Protein AF-A0A1F4DTH4-F1 (afdb_monomer)

Secondary structure (DSSP, 8-state):
---------------EEEEEEEES-SSS-SEEEEEEEEEETTS-EEEEEE-SS-TTEEEEEETTTS--SEEEETTS-EEEEEEPP-TTTT---SB-THHHHHHHHT--S-HHHHHHHHHHTGGGBSSEEEEEE-SS-EEEEETTSSS-EEPPSEEEEESSSSTT---HHHHHHHHHHHHHHHHHHTS-TTTSSSS---PPP---------------S-PPPHHHHHHHHHHHHHHT--PPPPGGGS---SS-HHHHHHTSSSS-B-SSEEEEEEEEEEE-TT-EEEEEEEEE-GGG-EEEEEEEEEE-TT---------------

Mean predicted aligned error: 10.0 Å

Nearest PDB structures (foldseek):
  8sv7-assembly1_A  TM=8.686E-01  e=2.446E-24  Homo sapiens
  8sv7-assembly2_B  TM=8.757E-01  e=5.971E-24  Homo sapiens
  6dxy-assembly2_D  TM=4.725E-01  e=7.262E-04  Mus musculus
  5kja-assembly5_E  TM=5.936E-01  e=2.798E+00  Synechocystis sp. PCC 6803 substr. Kazusa
  5kjd-assembly5_E  TM=5.773E-01  e=4.134E+00  Synechocystis sp. PCC 6803 substr. Kazusa

Radius of gyration: 21.38 Å; Cα contacts (8 Å, |Δi|>4): 619; chains: 1; bounding box: 61×78×59 Å

Foldseek 3Di:
DDDPPDDDPCPPPDWKKKKKWFACAADWFNIWIKMFGKWFLPFDKAAWDQDPVHNQKTGIARPVQGFGQWIAGLQFKIKHKAAAFAQPQPDDAQHEPRCLGVVQRPDPDADQVSQVVCLVVVSNYHWMKMWIDGSVWIWIDTVPDPGIDIDDGGIWMDMNHPIPPPAPLRVVLSVLVVVLSVVLVPDDPVLPPPDQDDDPDDDDDDDDDDDDDDPPPDRDRPSNVVSVVSSVVSLQWPDFDDQVRFDPRPPDSVVSRQNRTSFHADARMTGAKIWIWTATPQFKIWIKIWGAHHRRHTDDMDIDIDGRDDPDPPDDPDDDDDDDD

Sequence (325 aa):
MVYPVHYSPFTVHWFMCLILFAHQAHRNYPLILAANRDEAYARPAAPAAFWDDHPQIYGGRDLEKGGTWLGLTRCGRMAAVTNYRNRNAGRTAPLSRGALVSGFLTSDSDTETYLERVKAQGGQYNGFILIAGDLEALYWLSNRGPGVARIPPGVHGLSNHLLNTPWPKIKRSKQAMEALLLSIEEMPDNAHPSSPTLLPGGEGRFAAQMDCHPFMQNSISAGEAELAAKLFELLSDRSEAPDDELPDTGVGLQRERELSPIFINGDRYGTRASTVMLVDKDGDVLYIERGFGAGGKPLGEVATRFRLENLTSSTMPGDQAAVRA

Structure (mmCIF, N/CA/C/O backbone):
data_AF-A0A1F4DTH4-F1
#
_entry.id   AF-A0A1F4DTH4-F1
#
loop_
_atom_site.group_PDB
_atom_site.id
_atom_site.type_symbol
_atom_site.label_atom_id
_atom_site.label_alt_id
_atom_site.label_comp_id
_atom_site.label_asym_id
_atom_site.label_entity_id
_atom_site.label_seq_id
_atom_site.pdbx_PDB_ins_code
_atom_site.Cartn_x
_atom_site.Cartn_y
_atom_site.Cartn_z
_atom_site.occupancy
_atom_site.B_iso_or_equiv
_atom_site.auth_seq_id
_atom_site.auth_comp_id
_atom_site.auth_asym_id
_atom_site.auth_atom_id
_atom_site.pdbx_PDB_model_num
ATOM 1 N N . MET A 1 1 ? 23.918 -39.343 -23.369 1.00 32.97 1 MET A N 1
ATOM 2 C CA . MET A 1 1 ? 24.722 -38.125 -23.137 1.00 32.97 1 MET A CA 1
ATOM 3 C C . MET A 1 1 ? 23.748 -37.056 -22.669 1.00 32.97 1 MET A C 1
ATOM 5 O O . MET A 1 1 ? 22.999 -36.526 -23.476 1.00 32.97 1 MET A O 1
ATOM 9 N N . VAL A 1 2 ? 23.612 -36.899 -21.354 1.00 30.58 2 VAL A N 1
ATOM 10 C CA . VAL A 1 2 ? 22.632 -35.995 -20.737 1.00 30.58 2 VAL A CA 1
ATOM 11 C C . VAL A 1 2 ? 23.348 -34.666 -20.538 1.00 30.58 2 VAL A C 1
ATOM 13 O O . VAL A 1 2 ? 24.316 -34.609 -19.785 1.00 30.58 2 VAL A O 1
ATOM 16 N N . TYR A 1 3 ? 22.942 -33.628 -21.266 1.00 26.83 3 TYR A N 1
ATOM 17 C CA . TYR A 1 3 ? 23.465 -32.283 -21.043 1.00 26.83 3 TYR A CA 1
ATOM 18 C C . TYR A 1 3 ? 22.983 -31.798 -19.668 1.00 26.83 3 TYR A C 1
ATOM 20 O O . TYR A 1 3 ? 21.773 -31.803 -19.429 1.00 26.83 3 TYR A O 1
ATOM 28 N N . PRO A 1 4 ? 23.876 -31.392 -18.750 1.00 32.25 4 PRO A N 1
ATOM 29 C CA . PRO A 1 4 ? 23.446 -30.769 -17.514 1.00 32.25 4 PRO A CA 1
ATOM 30 C C . PRO A 1 4 ? 22.895 -29.386 -17.862 1.00 32.25 4 PRO A C 1
ATOM 32 O O . PRO A 1 4 ? 23.583 -28.545 -18.442 1.00 32.25 4 PRO A O 1
ATOM 35 N N . VAL A 1 5 ? 21.630 -29.154 -17.527 1.00 31.59 5 VAL A N 1
ATOM 36 C CA . VAL A 1 5 ? 21.039 -27.819 -17.578 1.00 31.59 5 VAL A CA 1
ATOM 37 C C . VAL A 1 5 ? 21.739 -27.004 -16.492 1.00 31.59 5 VAL A C 1
ATOM 39 O O . VAL A 1 5 ? 21.538 -27.234 -15.300 1.00 31.59 5 VAL A O 1
ATOM 42 N N . HIS A 1 6 ? 22.628 -26.099 -16.895 1.00 28.08 6 HIS A N 1
ATOM 43 C CA . HIS A 1 6 ? 23.266 -25.160 -15.983 1.00 28.08 6 HIS A CA 1
ATOM 44 C C . HIS A 1 6 ? 22.194 -24.236 -15.390 1.00 28.08 6 HIS A C 1
ATOM 46 O O . HIS A 1 6 ? 21.693 -23.329 -16.053 1.00 28.08 6 HIS A O 1
ATOM 52 N N . TYR A 1 7 ? 21.836 -24.475 -14.129 1.00 35.34 7 TYR A N 1
ATOM 53 C CA . TYR A 1 7 ? 21.041 -23.548 -13.334 1.00 35.34 7 TYR A CA 1
ATOM 54 C C . TYR A 1 7 ? 21.852 -22.272 -13.108 1.00 35.34 7 TYR A C 1
ATOM 56 O O . TYR A 1 7 ? 22.897 -22.289 -12.459 1.00 35.34 7 TYR A O 1
ATOM 64 N N . SER A 1 8 ? 21.372 -21.156 -13.651 1.00 30.98 8 SER A N 1
ATOM 65 C CA . SER A 1 8 ? 21.916 -19.842 -13.331 1.00 30.98 8 SER A CA 1
ATOM 66 C C . SER A 1 8 ? 21.310 -19.343 -12.008 1.00 30.98 8 SER A C 1
ATOM 68 O O . SER A 1 8 ? 20.084 -19.330 -11.887 1.00 30.98 8 SER A O 1
ATOM 70 N N . PRO A 1 9 ? 22.114 -18.907 -11.020 1.00 33.22 9 PRO A N 1
ATOM 71 C CA . PRO A 1 9 ? 21.658 -18.481 -9.694 1.00 33.22 9 PRO A CA 1
ATOM 72 C C . PRO A 1 9 ? 21.068 -17.058 -9.683 1.00 33.22 9 PRO A C 1
ATOM 74 O O . PRO A 1 9 ? 21.137 -16.363 -8.671 1.00 33.22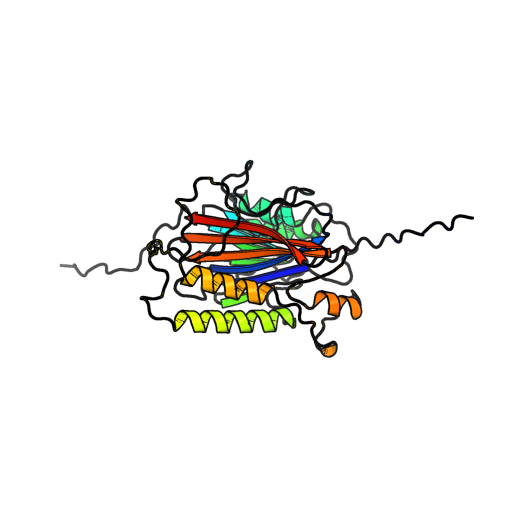 9 PRO A O 1
ATOM 77 N N . PHE A 1 10 ? 20.475 -16.592 -10.788 1.00 36.19 10 PHE A N 1
ATOM 78 C CA . PHE A 1 10 ? 19.729 -15.332 -10.803 1.00 36.19 10 PHE A CA 1
ATOM 79 C C . PHE A 1 10 ? 18.359 -15.532 -10.151 1.00 36.19 10 PHE A C 1
ATOM 81 O O . PHE A 1 10 ? 17.316 -15.511 -10.805 1.00 36.19 10 PHE A O 1
ATOM 88 N N . THR A 1 11 ? 18.366 -15.726 -8.834 1.00 43.44 11 THR A N 1
ATOM 89 C CA . THR A 1 11 ? 17.187 -15.563 -7.991 1.00 43.44 11 THR A CA 1
ATOM 90 C C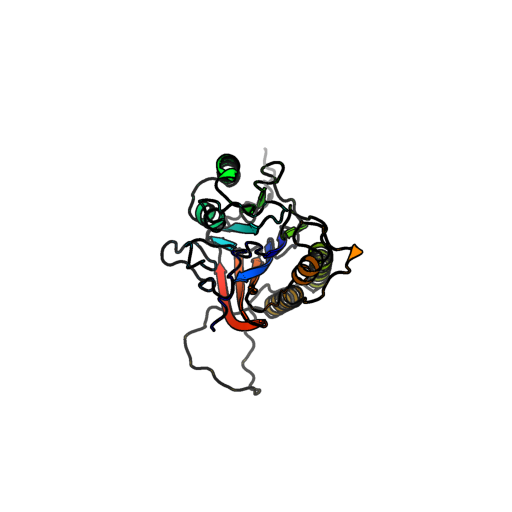 . THR A 1 11 ? 16.704 -14.128 -8.173 1.00 43.44 11 THR A C 1
ATOM 92 O O . THR A 1 11 ? 17.371 -13.159 -7.810 1.00 43.44 11 THR A O 1
ATOM 95 N N . VAL A 1 12 ? 15.568 -13.993 -8.846 1.00 43.69 12 VAL A N 1
ATOM 96 C CA . VAL A 1 12 ? 14.946 -12.729 -9.234 1.00 43.69 12 VAL A CA 1
ATOM 97 C C . VAL A 1 12 ? 14.460 -12.027 -7.957 1.00 43.69 12 VAL A C 1
ATOM 99 O O . VAL A 1 12 ? 13.339 -12.237 -7.516 1.00 43.69 12 VAL A O 1
ATOM 102 N N . HIS A 1 13 ? 15.303 -11.207 -7.323 1.00 51.00 13 HIS A N 1
ATOM 103 C CA . HIS A 1 13 ? 14.957 -10.424 -6.122 1.00 51.00 13 HIS A CA 1
ATOM 104 C C . HIS A 1 13 ? 14.227 -9.107 -6.447 1.00 51.00 13 HIS A C 1
ATOM 106 O O . HIS A 1 13 ? 14.328 -8.119 -5.715 1.00 51.00 13 HIS A O 1
ATOM 112 N N . TRP A 1 14 ? 13.492 -9.070 -7.556 1.00 57.69 14 TRP A N 1
ATOM 113 C CA . TRP A 1 14 ? 12.856 -7.864 -8.080 1.00 57.69 14 TRP A CA 1
ATOM 114 C C . TRP A 1 14 ? 11.363 -7.914 -7.796 1.00 57.69 14 TRP A C 1
ATOM 116 O O . TRP A 1 14 ? 10.557 -8.058 -8.704 1.00 57.69 14 TRP A O 1
ATOM 126 N N . PHE A 1 15 ? 11.005 -7.855 -6.513 1.00 64.19 15 PHE A N 1
ATOM 127 C C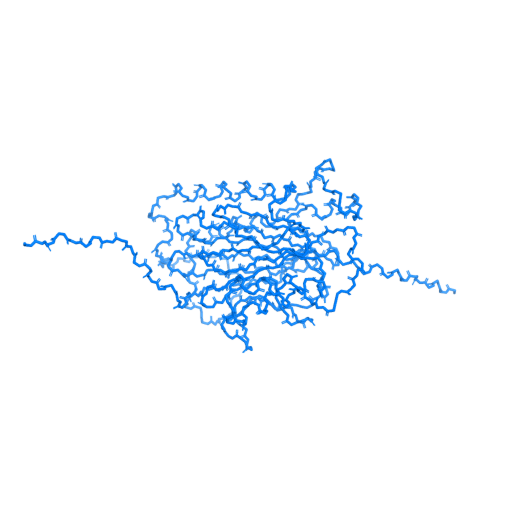A . PHE A 1 15 ? 9.598 -7.799 -6.135 1.00 64.19 15 PHE A CA 1
ATOM 128 C C . PHE A 1 15 ? 9.083 -6.363 -6.184 1.00 64.19 15 PHE A C 1
ATOM 130 O O . PHE A 1 15 ? 9.797 -5.410 -5.859 1.00 64.19 15 PHE A O 1
ATOM 137 N N . MET A 1 16 ? 7.840 -6.237 -6.587 1.00 67.12 16 MET A N 1
ATOM 138 C CA . MET A 1 16 ? 7.151 -5.052 -7.010 1.00 67.12 16 MET A CA 1
ATOM 139 C C . MET A 1 16 ? 5.859 -4.952 -6.246 1.00 67.12 16 MET A C 1
ATOM 141 O O . MET A 1 16 ? 5.240 -5.944 -5.898 1.00 67.12 16 MET A O 1
ATOM 145 N N . CYS A 1 17 ? 5.514 -3.742 -5.876 1.00 89.00 17 CYS A N 1
ATOM 146 C CA . CYS A 1 17 ? 4.234 -3.475 -5.262 1.00 89.00 17 CYS A CA 1
ATOM 147 C C . CYS A 1 17 ? 3.836 -2.087 -5.738 1.00 89.00 17 CYS A C 1
ATOM 149 O O . CYS A 1 17 ? 4.691 -1.268 -6.112 1.00 89.00 17 CYS A O 1
ATOM 151 N N . LEU A 1 18 ? 2.545 -1.821 -5.689 1.00 95.69 18 LEU A N 1
ATOM 152 C CA . LEU A 1 18 ? 1.988 -0.493 -5.838 1.00 95.69 18 LEU A CA 1
ATOM 153 C C . LEU A 1 18 ? 1.051 -0.247 -4.663 1.00 95.69 18 LEU A C 1
ATOM 155 O O . LEU A 1 18 ? 0.282 -1.125 -4.293 1.00 95.69 18 LEU A O 1
ATOM 159 N N . ILE A 1 19 ? 1.133 0.938 -4.077 1.00 97.81 19 ILE A N 1
ATOM 160 C CA . ILE A 1 19 ? 0.207 1.434 -3.067 1.00 97.81 19 ILE A CA 1
ATOM 161 C C . ILE A 1 19 ? -0.202 2.828 -3.515 1.00 97.81 19 ILE A C 1
ATOM 163 O O . ILE A 1 19 ? 0.624 3.737 -3.594 1.00 97.81 19 ILE A O 1
ATOM 167 N N . LEU A 1 20 ? -1.474 2.981 -3.828 1.00 98.19 20 LEU A N 1
ATOM 168 C CA . LEU A 1 20 ? -2.114 4.239 -4.152 1.00 98.19 20 LEU A CA 1
ATOM 169 C C . LEU A 1 20 ? -3.049 4.585 -3.002 1.00 98.19 20 LEU A C 1
ATOM 171 O O . LEU A 1 20 ? -3.828 3.738 -2.573 1.00 98.19 20 LEU A O 1
ATOM 175 N N . PHE A 1 21 ? -2.962 5.798 -2.476 1.00 98.25 21 PHE A N 1
ATOM 176 C CA . PHE A 1 21 ? -3.786 6.178 -1.342 1.00 98.25 21 PHE A CA 1
ATOM 177 C C . PHE A 1 21 ? -4.123 7.663 -1.338 1.00 98.25 21 PHE A C 1
ATOM 179 O O . PHE A 1 21 ? -3.315 8.503 -1.734 1.00 98.25 21 PHE A O 1
ATOM 186 N N . ALA A 1 22 ? -5.321 7.967 -0.861 1.00 97.75 22 ALA A N 1
ATOM 187 C CA . ALA A 1 22 ? -5.794 9.303 -0.561 1.00 97.75 22 ALA A CA 1
ATOM 188 C C . ALA A 1 22 ? -5.785 9.458 0.962 1.00 97.75 22 ALA A C 1
ATOM 190 O O . ALA A 1 22 ? -6.519 8.759 1.660 1.00 97.75 22 ALA A O 1
ATOM 191 N N . HIS A 1 23 ? -4.919 10.329 1.476 1.00 97.44 23 HIS A N 1
ATOM 192 C CA . HIS A 1 23 ? -4.800 10.618 2.903 1.00 97.44 23 HIS A CA 1
ATOM 193 C C . HIS A 1 23 ? -5.395 11.994 3.178 1.00 97.44 23 HIS A C 1
ATOM 195 O O . HIS A 1 23 ? -4.928 12.976 2.607 1.00 97.44 23 HIS A O 1
ATOM 201 N N . GLN A 1 24 ? -6.434 12.067 4.013 1.00 95.06 24 GLN A N 1
ATOM 202 C CA . GLN A 1 24 ? -7.130 13.313 4.370 1.00 95.06 24 GLN A CA 1
ATOM 203 C C . GLN A 1 24 ? -7.526 14.163 3.149 1.00 95.06 24 GLN A C 1
ATOM 205 O O . GLN A 1 24 ? -7.516 15.390 3.188 1.00 95.06 24 GLN A O 1
ATOM 210 N N . ALA A 1 25 ? -7.851 13.492 2.043 1.00 93.44 25 ALA A N 1
ATOM 211 C CA . ALA A 1 25 ? -8.139 14.119 0.755 1.00 93.44 25 ALA A CA 1
ATOM 212 C C . ALA A 1 25 ? -9.609 13.977 0.339 1.00 93.44 25 ALA A C 1
ATOM 214 O O . ALA A 1 25 ? -9.964 14.369 -0.764 1.00 93.44 25 ALA A O 1
ATOM 215 N N . HIS A 1 26 ? -10.446 13.400 1.203 1.00 90.69 26 HIS A N 1
ATOM 216 C CA . HIS A 1 26 ? -11.879 13.255 0.988 1.00 90.69 26 HIS A CA 1
ATOM 217 C C . HIS A 1 26 ? -12.623 13.472 2.307 1.00 90.69 26 HIS A C 1
ATOM 219 O O . HIS A 1 26 ? -12.196 12.981 3.355 1.00 90.69 26 HIS A O 1
ATOM 225 N N . ARG A 1 27 ? -13.760 14.175 2.263 1.00 87.19 27 ARG A N 1
ATOM 226 C CA . ARG A 1 27 ? -14.512 14.581 3.467 1.00 87.19 27 ARG A CA 1
ATOM 227 C C . ARG A 1 27 ? -15.007 13.400 4.308 1.00 87.19 27 ARG A C 1
ATOM 229 O O . ARG A 1 27 ? -14.962 13.461 5.532 1.00 87.19 27 ARG A O 1
ATOM 236 N N . ASN A 1 28 ? -15.488 12.344 3.653 1.00 87.81 28 ASN A N 1
ATOM 237 C CA . ASN A 1 28 ? -16.092 11.193 4.336 1.00 87.81 28 ASN A CA 1
ATOM 238 C C . ASN A 1 28 ? -15.114 10.035 4.549 1.00 87.81 28 ASN A C 1
ATOM 240 O O . ASN A 1 28 ? -15.395 9.159 5.358 1.00 87.81 28 ASN A O 1
ATOM 244 N N . TYR A 1 29 ? -13.976 10.040 3.849 1.00 92.44 29 TYR A N 1
ATOM 245 C CA . TYR A 1 29 ? -12.993 8.958 3.885 1.00 92.44 29 TYR A CA 1
ATOM 246 C C . TYR A 1 29 ? -11.605 9.544 4.170 1.00 92.44 29 TYR A C 1
ATOM 248 O O . TYR A 1 29 ? -10.878 9.866 3.226 1.00 92.44 29 TYR A O 1
ATOM 256 N N . PRO A 1 30 ? -11.218 9.716 5.450 1.00 93.00 30 PRO A N 1
ATOM 257 C CA . PRO A 1 30 ? -9.881 10.184 5.816 1.00 93.00 30 PRO A CA 1
ATOM 258 C C . PRO A 1 30 ? -8.762 9.294 5.262 1.00 93.00 30 PRO A C 1
ATOM 260 O O . PRO A 1 30 ? -7.633 9.766 5.108 1.00 93.00 30 PRO A O 1
ATOM 263 N N . LEU A 1 31 ? -9.057 8.032 4.935 1.00 96.69 31 LEU A N 1
ATOM 264 C CA . LEU A 1 31 ? -8.134 7.160 4.226 1.00 96.69 31 LEU A CA 1
ATOM 265 C C . LEU A 1 31 ? -8.857 6.298 3.185 1.00 96.69 31 LEU A C 1
ATOM 267 O O . LEU A 1 31 ? -9.756 5.525 3.506 1.00 96.69 31 LEU A O 1
ATOM 271 N N . ILE A 1 32 ? -8.387 6.379 1.943 1.00 97.81 32 ILE A N 1
ATOM 272 C CA . ILE A 1 32 ? -8.699 5.429 0.870 1.00 97.81 32 ILE A CA 1
ATOM 273 C C . ILE A 1 32 ? -7.377 4.836 0.409 1.00 97.81 32 ILE A C 1
ATOM 275 O O . ILE A 1 32 ? -6.453 5.581 0.098 1.00 97.81 32 ILE A O 1
ATOM 279 N N . LEU A 1 33 ? -7.271 3.513 0.346 1.00 98.50 33 LEU A N 1
ATOM 280 C CA . LEU A 1 33 ? -6.070 2.816 -0.099 1.00 98.50 33 LEU A CA 1
ATOM 281 C C . LEU A 1 33 ? -6.431 1.732 -1.113 1.00 98.50 33 LEU A C 1
ATOM 283 O O . LEU A 1 33 ? -7.347 0.944 -0.901 1.00 98.50 33 LEU A O 1
ATOM 287 N N . ALA A 1 34 ? -5.667 1.680 -2.197 1.00 98.56 34 ALA A N 1
ATOM 288 C CA . ALA A 1 34 ? -5.712 0.665 -3.233 1.00 98.56 34 ALA A CA 1
ATOM 289 C C . ALA A 1 34 ? -4.283 0.164 -3.482 1.00 98.56 34 ALA A C 1
ATOM 291 O O . ALA A 1 34 ? -3.397 0.946 -3.829 1.00 98.56 34 ALA A O 1
ATOM 292 N N . ALA A 1 35 ? -4.025 -1.126 -3.290 1.00 98.25 35 ALA A N 1
ATOM 293 C CA . ALA A 1 35 ? -2.679 -1.677 -3.373 1.00 98.25 35 ALA A CA 1
ATOM 294 C C . ALA A 1 35 ? -2.618 -2.993 -4.144 1.00 98.25 35 ALA A C 1
ATOM 296 O O . ALA A 1 35 ? -3.470 -3.854 -3.969 1.00 98.25 35 ALA A O 1
ATOM 297 N N . ASN A 1 36 ? -1.553 -3.171 -4.924 1.00 97.88 36 ASN A N 1
ATOM 298 C CA . ASN A 1 36 ? -1.151 -4.454 -5.484 1.00 97.88 36 ASN A CA 1
ATOM 299 C C . ASN A 1 36 ? 0.123 -4.936 -4.796 1.00 97.88 36 ASN A C 1
ATOM 301 O O . ASN A 1 36 ? 1.131 -4.224 -4.731 1.00 97.88 36 ASN A O 1
ATOM 305 N N . ARG A 1 37 ? 0.086 -6.177 -4.319 1.00 96.06 37 ARG A N 1
ATOM 306 C CA . ARG A 1 37 ? 1.270 -6.915 -3.894 1.00 96.06 37 ARG A CA 1
ATOM 307 C C . ARG A 1 37 ? 1.702 -7.845 -5.015 1.00 96.06 37 ARG A C 1
ATOM 309 O O . ARG A 1 37 ? 1.037 -8.855 -5.256 1.00 96.06 37 ARG A O 1
ATOM 316 N N . ASP A 1 38 ? 2.851 -7.571 -5.618 1.00 94.56 38 ASP A N 1
ATOM 317 C CA . ASP A 1 38 ? 3.436 -8.440 -6.632 1.00 94.56 38 ASP A CA 1
ATOM 318 C C . ASP A 1 38 ? 4.546 -9.300 -6.010 1.00 94.56 38 ASP A C 1
ATOM 320 O O . ASP A 1 38 ? 5.508 -8.821 -5.400 1.00 94.56 38 ASP A O 1
ATOM 324 N N . GLU A 1 39 ? 4.426 -10.615 -6.146 1.00 93.50 39 GLU A N 1
ATOM 325 C CA . GLU A 1 39 ? 5.282 -11.578 -5.454 1.00 93.50 39 GLU A CA 1
ATOM 326 C C . GLU A 1 39 ? 5.403 -12.880 -6.263 1.00 93.50 39 GLU A C 1
ATOM 328 O O . GLU A 1 39 ? 4.580 -13.179 -7.132 1.00 93.50 39 GLU A O 1
ATOM 333 N N . ALA A 1 40 ? 6.438 -13.673 -5.987 1.00 92.06 40 ALA A N 1
ATOM 334 C CA . ALA A 1 40 ? 6.571 -15.011 -6.537 1.00 92.06 40 ALA A CA 1
ATOM 335 C C . ALA A 1 40 ? 5.361 -15.879 -6.156 1.00 92.06 40 ALA A C 1
ATOM 337 O O . ALA A 1 40 ? 4.965 -15.944 -4.990 1.00 92.06 40 ALA A O 1
ATOM 338 N N . TYR A 1 41 ? 4.805 -16.620 -7.118 1.00 91.81 41 TYR A N 1
ATOM 339 C CA . TYR A 1 41 ? 3.662 -17.506 -6.850 1.00 91.81 41 TYR A CA 1
ATOM 340 C C . TYR A 1 41 ? 3.988 -18.618 -5.854 1.00 91.81 41 TYR A C 1
ATOM 342 O O . TYR A 1 41 ? 3.105 -19.048 -5.116 1.00 91.81 41 TYR A O 1
ATOM 350 N N . ALA A 1 42 ? 5.257 -19.027 -5.795 1.00 91.69 42 ALA A N 1
ATOM 351 C CA . ALA A 1 42 ? 5.749 -20.027 -4.857 1.00 91.69 42 ALA A CA 1
ATOM 352 C C . ALA A 1 42 ? 5.875 -19.517 -3.411 1.00 91.69 42 ALA A C 1
ATOM 354 O O . ALA A 1 42 ? 6.016 -20.341 -2.513 1.00 91.69 42 ALA A O 1
ATOM 355 N N . ARG A 1 43 ? 5.830 -18.197 -3.164 1.00 91.94 43 ARG A N 1
ATOM 356 C CA . ARG A 1 43 ? 5.902 -17.655 -1.803 1.00 91.94 43 ARG A CA 1
ATOM 357 C C . ARG A 1 43 ? 4.540 -17.805 -1.117 1.00 91.94 43 ARG A C 1
ATOM 359 O O . ARG A 1 43 ? 3.582 -17.153 -1.549 1.00 91.94 43 ARG A O 1
ATOM 366 N N . PRO A 1 44 ? 4.426 -18.634 -0.067 1.00 93.94 44 PRO A N 1
ATOM 367 C CA . PRO A 1 44 ? 3.156 -18.861 0.603 1.00 93.94 44 PRO A CA 1
ATOM 368 C C . PRO A 1 44 ? 2.727 -17.616 1.391 1.00 93.94 44 PRO A C 1
ATOM 370 O O . PRO A 1 44 ? 3.531 -16.972 2.066 1.00 93.94 44 PRO A O 1
ATOM 373 N N . ALA A 1 45 ? 1.442 -17.283 1.310 1.00 94.44 45 ALA A N 1
ATOM 374 C CA . ALA A 1 45 ? 0.834 -16.201 2.072 1.00 94.44 45 ALA A CA 1
ATOM 375 C C . ALA A 1 45 ? -0.596 -16.580 2.471 1.00 94.44 45 ALA A C 1
ATOM 377 O O . ALA A 1 45 ? -1.287 -17.256 1.705 1.00 94.44 45 ALA A O 1
ATOM 378 N N . ALA A 1 46 ? -1.021 -16.144 3.653 1.00 95.88 46 ALA A N 1
ATOM 379 C CA . ALA A 1 46 ? -2.407 -16.223 4.087 1.00 95.88 46 ALA A CA 1
ATOM 380 C C . ALA A 1 46 ? -3.160 -14.946 3.673 1.00 95.88 46 ALA A C 1
ATOM 382 O O . ALA A 1 46 ? -2.556 -13.864 3.708 1.00 95.88 46 ALA A O 1
ATOM 383 N N . PRO A 1 47 ? -4.446 -15.064 3.292 1.00 95.56 47 PRO A N 1
ATOM 384 C CA . PRO A 1 47 ? -5.289 -13.911 2.990 1.00 95.56 47 PRO A CA 1
ATOM 385 C C . PRO A 1 47 ? -5.482 -13.026 4.225 1.00 95.56 47 PRO A C 1
ATOM 387 O O . PRO A 1 47 ? -5.248 -13.459 5.357 1.00 95.56 47 PRO A O 1
ATOM 390 N N . ALA A 1 48 ? -5.910 -11.785 4.006 1.00 97.00 48 ALA A N 1
ATOM 391 C CA . ALA A 1 48 ? -6.172 -10.851 5.091 1.00 97.00 48 ALA A CA 1
ATOM 392 C C . ALA A 1 48 ? -7.232 -11.364 6.081 1.00 97.00 48 ALA A C 1
ATOM 394 O O . ALA A 1 48 ? -8.347 -11.721 5.704 1.00 97.00 48 ALA A O 1
ATOM 395 N N . ALA A 1 49 ? -6.866 -11.359 7.361 1.00 97.75 49 ALA A N 1
ATOM 396 C CA . ALA A 1 49 ? -7.719 -11.679 8.497 1.00 97.75 49 ALA A CA 1
ATOM 397 C C . ALA A 1 49 ? -7.166 -10.990 9.755 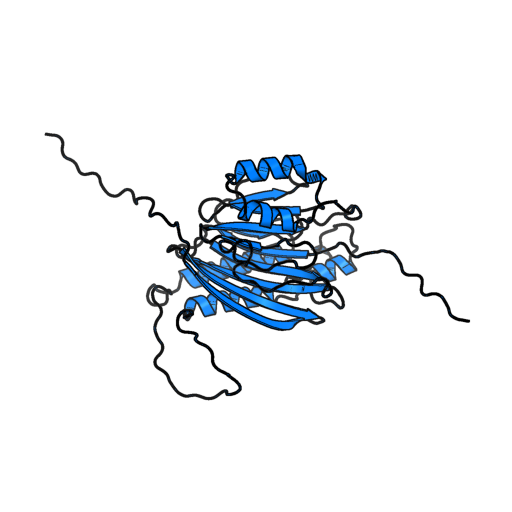1.00 97.75 49 ALA A C 1
ATOM 399 O O . ALA A 1 49 ? -6.060 -10.436 9.730 1.00 97.75 49 ALA A O 1
ATOM 400 N N . PHE A 1 50 ? -7.910 -11.055 10.863 1.00 98.00 50 PHE A N 1
ATOM 401 C CA . PHE A 1 50 ? -7.316 -10.802 12.176 1.00 98.00 50 PHE A CA 1
ATOM 402 C C . PHE A 1 50 ? -6.322 -11.915 12.511 1.00 98.00 50 PHE A C 1
ATOM 404 O O . PHE A 1 50 ? -6.597 -13.083 12.246 1.00 98.00 50 PHE A O 1
ATOM 411 N N . TRP A 1 51 ? -5.160 -11.560 13.056 1.00 97.25 51 TRP A N 1
ATOM 412 C CA . TRP A 1 51 ? -4.116 -12.544 13.346 1.00 97.25 51 TRP A CA 1
ATOM 413 C C . TRP A 1 51 ? -4.387 -13.294 14.647 1.00 97.25 51 TRP A C 1
ATOM 415 O O . TRP A 1 51 ? -4.748 -12.683 15.648 1.00 97.25 51 TRP A O 1
ATOM 425 N N . ASP A 1 52 ? -4.126 -14.600 14.665 1.00 95.50 52 ASP A N 1
ATOM 426 C CA . ASP A 1 52 ? -4.333 -15.423 15.863 1.00 95.50 52 ASP A CA 1
ATOM 427 C C . ASP A 1 52 ? -3.369 -15.057 17.009 1.00 95.50 52 ASP A C 1
ATOM 429 O O . ASP A 1 52 ? -3.759 -15.043 18.175 1.00 95.50 52 ASP A O 1
ATOM 433 N N . ASP A 1 53 ? -2.109 -14.738 16.688 1.00 95.88 53 ASP A N 1
ATOM 434 C CA . ASP A 1 53 ? -1.061 -14.367 17.655 1.00 95.88 53 ASP A CA 1
ATOM 435 C C . ASP A 1 53 ? -1.117 -12.888 18.077 1.00 95.88 53 ASP A C 1
ATOM 437 O O . ASP A 1 53 ? -0.633 -12.527 19.151 1.00 95.88 53 ASP A O 1
ATOM 441 N N . HIS A 1 54 ? -1.739 -12.039 17.258 1.00 96.44 54 HIS A N 1
ATOM 442 C CA . HIS A 1 54 ? -1.939 -10.613 17.511 1.00 96.44 54 HIS A CA 1
ATOM 443 C C . HIS A 1 54 ? -3.336 -10.159 17.035 1.00 96.44 54 HIS A C 1
ATOM 445 O O . HIS A 1 54 ? -3.443 -9.488 16.004 1.00 96.44 54 HIS A O 1
ATOM 451 N N . PRO A 1 55 ? -4.416 -10.473 17.783 1.00 96.31 55 PRO A N 1
ATOM 452 C CA . PRO A 1 55 ? -5.812 -10.261 17.356 1.00 96.31 55 PRO A CA 1
ATOM 453 C C . PRO A 1 55 ? -6.227 -8.804 17.113 1.00 96.31 55 PRO A C 1
ATOM 455 O O . PRO A 1 55 ? -7.315 -8.531 16.591 1.00 96.31 55 PRO A O 1
ATOM 458 N N . GLN A 1 56 ? -5.377 -7.854 17.498 1.00 95.00 56 GLN A N 1
ATOM 459 C CA . GLN A 1 56 ? -5.527 -6.440 17.189 1.00 95.00 56 GLN A CA 1
ATOM 460 C C . GLN A 1 56 ? -5.095 -6.080 15.764 1.00 95.00 56 GLN A C 1
ATOM 462 O O . GLN A 1 56 ? -5.427 -4.987 15.323 1.00 95.00 56 GLN A O 1
ATOM 467 N N . ILE A 1 57 ? -4.359 -6.945 15.058 1.00 97.81 57 ILE A N 1
ATOM 468 C CA . ILE A 1 57 ? -3.812 -6.695 13.719 1.00 97.81 57 ILE A CA 1
ATOM 469 C C . ILE A 1 57 ? -4.699 -7.352 12.666 1.00 97.81 57 ILE A C 1
ATOM 471 O O . ILE A 1 57 ? -4.979 -8.545 12.751 1.00 97.81 57 ILE A O 1
ATOM 475 N N . TYR A 1 58 ? -5.081 -6.580 11.650 1.00 98.38 58 TYR A N 1
ATOM 476 C CA . TYR A 1 58 ? -5.754 -7.051 10.447 1.00 98.38 58 TYR A CA 1
ATOM 477 C C . TYR A 1 58 ? -4.852 -6.864 9.220 1.00 98.38 58 TYR A C 1
ATOM 479 O O . TYR A 1 58 ? -4.351 -5.766 8.965 1.00 98.38 58 TYR A O 1
ATOM 487 N N . GLY A 1 59 ? -4.651 -7.925 8.439 1.00 97.75 59 GLY A N 1
ATOM 488 C CA . GLY A 1 59 ? -3.884 -7.884 7.189 1.00 97.75 59 GLY A CA 1
ATOM 489 C C . GLY A 1 59 ? -3.411 -9.266 6.751 1.00 97.75 59 GLY A C 1
ATOM 490 O O . GLY A 1 59 ? -3.469 -10.221 7.526 1.00 97.75 59 GLY A O 1
ATOM 491 N N . GLY A 1 60 ? -2.945 -9.399 5.508 1.00 96.56 60 GLY A N 1
ATOM 492 C CA . GLY A 1 60 ? -2.408 -10.672 5.016 1.00 96.56 60 GLY A CA 1
ATOM 493 C C . GLY A 1 60 ? -1.105 -11.066 5.718 1.00 96.56 60 GLY A C 1
ATOM 494 O O . GLY A 1 60 ? -0.399 -10.216 6.266 1.00 96.56 60 GLY A O 1
ATOM 495 N N . ARG A 1 61 ? -0.751 -12.356 5.702 1.00 96.31 61 ARG A N 1
ATOM 496 C CA . ARG A 1 61 ? 0.457 -12.874 6.379 1.00 96.31 61 ARG A CA 1
ATOM 497 C C . ARG A 1 61 ? 1.398 -13.539 5.385 1.00 96.31 61 ARG A C 1
ATOM 499 O O . ARG A 1 61 ? 0.987 -14.401 4.617 1.00 96.31 61 ARG A O 1
ATOM 506 N N . ASP A 1 62 ? 2.675 -13.183 5.420 1.00 95.12 62 ASP A N 1
ATOM 507 C CA . ASP A 1 62 ? 3.743 -13.947 4.775 1.00 95.12 62 ASP A CA 1
ATOM 508 C C . ASP A 1 62 ? 4.029 -15.203 5.605 1.00 95.12 62 ASP A C 1
ATOM 510 O O . ASP A 1 62 ? 4.517 -15.104 6.730 1.00 95.12 62 ASP A O 1
ATOM 514 N N . LEU A 1 63 ? 3.739 -16.381 5.052 1.00 95.38 63 LEU A N 1
ATOM 515 C CA . LEU A 1 63 ? 3.910 -17.656 5.755 1.00 95.38 63 LEU A CA 1
ATOM 516 C C . LEU A 1 63 ? 5.352 -18.180 5.694 1.00 95.38 63 LEU A C 1
ATOM 518 O O . LEU A 1 63 ? 5.685 -19.127 6.397 1.00 95.38 63 LEU A O 1
ATOM 522 N N . GLU A 1 64 ? 6.220 -17.573 4.880 1.00 93.25 64 GLU A N 1
ATOM 523 C CA . GLU A 1 64 ? 7.632 -17.954 4.801 1.00 93.25 64 GLU A CA 1
ATOM 524 C C . GLU A 1 64 ? 8.482 -17.206 5.835 1.00 93.25 64 GLU A C 1
ATOM 526 O O . GLU A 1 64 ? 9.366 -17.789 6.462 1.00 93.25 64 GLU A O 1
ATOM 531 N N . LYS A 1 65 ? 8.246 -15.896 5.999 1.00 93.31 65 LYS A N 1
ATOM 532 C CA . LYS A 1 65 ? 9.024 -15.039 6.920 1.00 93.31 65 LYS A CA 1
ATOM 533 C C . LYS A 1 65 ? 8.228 -14.520 8.118 1.00 93.31 65 LYS A C 1
ATOM 535 O O . LYS A 1 65 ? 8.797 -13.802 8.935 1.00 93.31 65 LYS A O 1
ATOM 540 N N . GLY A 1 66 ? 6.939 -14.842 8.217 1.00 93.19 66 GLY A N 1
ATOM 541 C CA . GLY A 1 66 ? 6.079 -14.523 9.360 1.00 93.19 66 GLY A CA 1
ATOM 542 C C . GLY A 1 66 ? 5.614 -13.067 9.466 1.00 93.19 66 GLY A C 1
ATOM 543 O O . GLY A 1 66 ? 4.929 -12.743 10.432 1.00 93.19 66 GLY A O 1
ATOM 544 N N . GLY A 1 67 ? 5.977 -12.195 8.518 1.00 95.12 67 GLY A N 1
ATOM 545 C CA . GLY A 1 67 ? 5.620 -10.771 8.531 1.00 95.12 67 GLY A CA 1
ATOM 546 C C . GLY A 1 67 ? 4.397 -10.418 7.676 1.00 95.12 67 GLY A C 1
ATOM 547 O O . GLY A 1 67 ? 3.639 -11.293 7.266 1.00 95.12 67 GLY A O 1
ATOM 548 N N . THR A 1 68 ? 4.236 -9.137 7.337 1.00 97.06 68 THR A N 1
ATOM 549 C CA . THR A 1 68 ? 3.182 -8.651 6.427 1.00 97.06 68 THR A CA 1
ATOM 550 C C . THR A 1 68 ? 3.650 -7.482 5.568 1.00 97.06 68 THR A C 1
ATOM 552 O O . THR A 1 68 ? 4.668 -6.860 5.860 1.00 97.06 68 THR A O 1
ATOM 555 N N . TRP A 1 69 ? 2.941 -7.202 4.476 1.00 96.50 69 TRP A N 1
ATOM 556 C CA . TRP A 1 69 ? 3.231 -6.078 3.584 1.00 96.50 69 TRP A CA 1
ATOM 557 C C . TRP A 1 69 ? 2.317 -4.870 3.807 1.00 96.50 69 TRP A C 1
ATOM 559 O O . TRP A 1 69 ? 2.693 -3.770 3.415 1.00 96.50 69 TRP A O 1
ATOM 569 N N . LEU A 1 70 ? 1.140 -5.076 4.399 1.00 98.38 70 LEU A N 1
ATOM 570 C CA . LEU A 1 70 ? 0.119 -4.067 4.662 1.00 98.38 70 LEU A CA 1
ATOM 571 C C . LEU A 1 70 ? -0.741 -4.559 5.825 1.00 98.38 70 LEU A C 1
ATOM 573 O O . LEU A 1 70 ? -1.260 -5.674 5.777 1.00 98.38 70 LEU A O 1
ATOM 577 N N . GLY A 1 71 ? -0.931 -3.716 6.832 1.00 97.81 71 GLY A N 1
ATOM 578 C CA . GLY A 1 71 ? -1.837 -4.019 7.929 1.00 97.81 71 GLY A CA 1
ATOM 579 C C . GLY A 1 71 ? -2.349 -2.774 8.637 1.00 97.81 71 GLY A C 1
ATOM 580 O O . GLY A 1 71 ? -1.762 -1.694 8.530 1.00 97.81 71 GLY A O 1
ATOM 581 N N . LEU A 1 72 ? -3.447 -2.968 9.358 1.00 98.06 72 LEU A N 1
ATOM 582 C CA . LEU A 1 72 ? -4.137 -1.976 10.174 1.00 98.06 72 LEU A CA 1
ATOM 583 C C . LEU A 1 72 ? -4.459 -2.607 11.531 1.00 98.06 72 LEU A C 1
ATOM 585 O O . LEU A 1 72 ? -4.869 -3.766 11.591 1.00 98.06 72 LEU A O 1
ATOM 589 N N . THR A 1 73 ? -4.282 -1.866 12.618 1.00 97.50 73 THR A N 1
ATOM 590 C CA . THR A 1 73 ? -4.723 -2.304 13.941 1.00 97.50 73 THR A CA 1
ATOM 591 C C . THR A 1 73 ? -6.133 -1.815 14.257 1.00 97.50 73 THR A C 1
ATOM 593 O O . THR A 1 73 ? -6.600 -0.818 13.709 1.00 97.50 73 THR A O 1
ATOM 596 N N . ARG A 1 74 ? -6.792 -2.454 15.227 1.00 94.75 74 ARG A N 1
ATOM 597 C CA . ARG A 1 74 ? -8.084 -1.999 15.770 1.00 94.75 74 ARG A CA 1
ATOM 598 C C . ARG A 1 74 ? -8.045 -0.578 16.338 1.00 94.75 74 ARG A C 1
ATOM 600 O O . ARG A 1 74 ? -9.060 0.103 16.326 1.00 94.75 74 ARG A O 1
ATOM 607 N N . CYS A 1 75 ? -6.884 -0.096 16.782 1.00 92.81 75 CYS A N 1
ATOM 608 C CA . CYS A 1 75 ? -6.703 1.283 17.243 1.00 92.81 75 CYS A CA 1
ATOM 609 C C . CYS A 1 75 ? -6.317 2.274 16.129 1.00 92.81 75 CYS A C 1
ATOM 611 O O . CYS A 1 75 ? -6.031 3.427 16.428 1.00 92.81 75 CYS A O 1
ATOM 613 N N . GLY A 1 76 ? -6.305 1.852 14.860 1.00 94.19 76 GLY A N 1
ATOM 614 C CA . GLY A 1 76 ? -6.077 2.739 13.717 1.00 94.19 76 GLY A CA 1
ATOM 615 C C . GLY A 1 76 ? -4.613 2.914 13.307 1.00 94.19 76 GLY A C 1
ATOM 616 O O . GLY A 1 76 ? -4.341 3.690 12.394 1.00 94.19 76 GLY A O 1
ATOM 617 N N . ARG A 1 77 ? -3.664 2.184 13.916 1.00 96.56 77 ARG A N 1
ATOM 618 C CA . ARG A 1 77 ? -2.264 2.183 13.460 1.00 96.56 77 ARG A CA 1
ATOM 619 C C . ARG A 1 77 ? -2.162 1.401 12.163 1.00 96.56 77 ARG A C 1
ATOM 621 O O . ARG A 1 77 ? -2.550 0.238 12.122 1.00 96.56 77 ARG A O 1
ATOM 628 N N . MET A 1 78 ? -1.579 1.989 11.131 1.00 97.81 78 MET A N 1
ATOM 629 C CA . MET A 1 78 ? -1.339 1.315 9.863 1.00 97.81 78 MET A CA 1
ATOM 630 C C . MET A 1 78 ? 0.129 1.334 9.478 1.00 97.81 78 MET A C 1
ATOM 632 O O . MET A 1 78 ? 0.863 2.280 9.766 1.00 97.81 78 MET A O 1
ATOM 636 N N . ALA A 1 79 ? 0.547 0.299 8.763 1.00 98.50 79 ALA A N 1
ATOM 637 C CA . ALA A 1 79 ? 1.823 0.310 8.079 1.00 98.50 79 ALA A CA 1
ATOM 638 C C . ALA A 1 79 ? 1.761 -0.503 6.792 1.00 98.50 79 ALA A C 1
ATOM 640 O O . ALA A 1 79 ? 1.005 -1.468 6.670 1.00 98.50 79 ALA A O 1
ATOM 641 N N . ALA A 1 80 ? 2.585 -0.106 5.832 1.00 98.31 80 ALA A N 1
ATOM 642 C CA . ALA A 1 80 ? 2.732 -0.800 4.569 1.00 98.31 80 ALA A CA 1
ATOM 643 C C . ALA A 1 80 ? 4.157 -0.658 4.041 1.00 98.31 80 ALA A C 1
ATOM 645 O O . ALA A 1 80 ? 4.808 0.361 4.265 1.00 98.31 80 ALA A O 1
ATOM 646 N N . VAL A 1 81 ? 4.653 -1.661 3.323 1.00 97.44 81 VAL A N 1
ATOM 647 C CA . VAL A 1 81 ? 6.013 -1.643 2.780 1.00 97.44 81 VAL A CA 1
ATOM 648 C C . VAL A 1 81 ? 6.020 -1.995 1.302 1.00 97.44 81 VAL A C 1
ATOM 650 O O . VAL A 1 81 ? 5.407 -2.969 0.872 1.00 97.44 81 VAL A O 1
ATOM 653 N N . THR A 1 82 ? 6.778 -1.228 0.525 1.00 95.25 82 THR A N 1
ATOM 654 C CA . THR A 1 82 ? 7.169 -1.594 -0.835 1.00 95.25 82 THR A CA 1
ATOM 655 C C . THR A 1 82 ? 8.680 -1.753 -0.923 1.00 95.25 82 THR A C 1
ATOM 657 O O . THR A 1 82 ? 9.459 -1.315 -0.070 1.00 95.25 82 THR A O 1
ATOM 660 N N . ASN A 1 83 ? 9.127 -2.419 -1.977 1.00 92.62 83 ASN A N 1
ATOM 661 C CA . ASN A 1 83 ? 10.547 -2.605 -2.227 1.00 92.62 83 ASN A CA 1
ATOM 662 C C . ASN A 1 83 ? 11.136 -1.394 -2.931 1.00 92.62 83 ASN A C 1
ATOM 664 O O . ASN A 1 83 ? 10.499 -0.857 -3.822 1.00 92.62 83 ASN A O 1
ATOM 668 N N . TYR A 1 84 ? 12.390 -1.054 -2.655 1.00 91.50 84 TYR A N 1
ATOM 669 C CA . TYR A 1 84 ? 13.133 -0.091 -3.464 1.00 91.50 84 TYR A CA 1
ATOM 670 C C . TYR A 1 84 ? 13.889 -0.812 -4.585 1.00 91.50 84 TYR A C 1
ATOM 672 O O . TYR A 1 84 ? 14.731 -1.674 -4.311 1.00 91.50 84 TYR A O 1
ATOM 680 N N . ARG A 1 85 ? 13.638 -0.434 -5.840 1.00 87.25 85 ARG A N 1
ATOM 681 C CA . ARG A 1 85 ? 14.287 -0.992 -7.032 1.00 87.25 85 ARG A CA 1
ATOM 682 C C . ARG A 1 85 ? 15.543 -0.191 -7.377 1.00 87.25 85 ARG A C 1
ATOM 684 O O . ARG A 1 85 ? 15.489 1.022 -7.550 1.00 87.25 85 ARG A O 1
ATOM 691 N N . ASN A 1 86 ? 16.691 -0.866 -7.437 1.00 78.56 86 ASN A N 1
ATOM 692 C CA . ASN A 1 86 ? 17.978 -0.273 -7.811 1.00 78.56 86 ASN A CA 1
ATOM 693 C C . ASN A 1 86 ? 18.935 -1.307 -8.415 1.00 78.56 86 ASN A C 1
ATOM 695 O O . ASN A 1 86 ? 18.781 -2.504 -8.200 1.00 78.56 86 ASN A O 1
ATOM 699 N N . ARG A 1 87 ? 19.999 -0.822 -9.061 1.00 70.12 87 ARG A N 1
ATOM 700 C CA . ARG A 1 87 ? 21.070 -1.626 -9.678 1.00 70.12 87 ARG A CA 1
ATOM 701 C C . ARG A 1 87 ? 21.768 -2.629 -8.738 1.00 70.12 87 ARG A C 1
ATOM 703 O O . ARG A 1 87 ? 22.346 -3.594 -9.219 1.00 70.12 87 ARG A O 1
ATOM 710 N N . ASN A 1 88 ? 21.689 -2.449 -7.415 1.00 60.41 88 ASN A N 1
ATOM 711 C CA . ASN A 1 88 ? 22.475 -3.187 -6.414 1.00 60.41 88 ASN A CA 1
ATOM 712 C C . ASN A 1 88 ? 21.637 -4.137 -5.528 1.00 60.41 88 ASN A C 1
ATOM 714 O O . ASN A 1 88 ? 22.011 -4.391 -4.381 1.00 60.41 88 ASN A O 1
ATOM 718 N N . ALA A 1 89 ? 20.513 -4.683 -6.009 1.00 59.88 89 ALA A N 1
ATOM 719 C CA . ALA A 1 89 ? 19.651 -5.555 -5.191 1.00 59.88 89 ALA A CA 1
ATOM 720 C C . ALA A 1 89 ? 20.196 -6.976 -4.925 1.00 59.88 89 ALA A C 1
ATOM 722 O O . ALA A 1 89 ? 19.498 -7.794 -4.335 1.00 59.88 89 ALA A O 1
ATOM 723 N N . GLY A 1 90 ? 21.437 -7.278 -5.323 1.00 55.19 90 GLY A N 1
ATOM 724 C CA . GLY A 1 90 ? 22.059 -8.598 -5.156 1.00 55.19 90 GLY A CA 1
ATOM 725 C C . GLY A 1 90 ? 22.508 -8.953 -3.731 1.00 55.19 90 GLY A C 1
ATOM 726 O O . GLY A 1 90 ? 23.010 -10.054 -3.518 1.00 55.19 90 GLY A O 1
ATOM 727 N N . ARG A 1 91 ? 22.362 -8.061 -2.740 1.00 60.56 91 ARG A N 1
ATOM 728 C CA . ARG A 1 91 ? 22.646 -8.407 -1.336 1.00 60.56 91 ARG A CA 1
ATOM 729 C C . ARG A 1 91 ? 21.430 -9.105 -0.730 1.00 60.56 91 ARG A C 1
ATOM 731 O O . ARG A 1 91 ? 20.318 -8.597 -0.801 1.00 60.56 91 ARG A O 1
ATOM 738 N N . THR A 1 92 ? 21.645 -10.258 -0.103 1.00 72.69 92 THR A N 1
ATOM 739 C CA . THR A 1 92 ? 20.643 -10.848 0.791 1.00 72.69 92 THR A CA 1
ATOM 740 C C . THR A 1 92 ? 20.794 -10.175 2.146 1.00 72.69 92 THR A C 1
ATOM 742 O O . THR A 1 92 ? 21.846 -10.272 2.777 1.00 72.69 92 THR A O 1
ATOM 745 N N . ALA A 1 93 ? 19.774 -9.434 2.564 1.00 84.50 93 ALA A N 1
ATOM 746 C CA . ALA A 1 93 ? 19.727 -8.856 3.896 1.00 84.50 93 ALA A CA 1
ATOM 747 C C . ALA A 1 93 ? 19.275 -9.906 4.930 1.00 84.50 93 ALA A C 1
ATOM 749 O O . ALA A 1 93 ? 18.485 -10.787 4.580 1.00 84.50 93 ALA A O 1
ATOM 750 N N . PRO A 1 94 ? 19.744 -9.823 6.188 1.00 88.38 94 PRO A N 1
ATOM 751 C CA . PRO A 1 94 ? 19.389 -10.791 7.225 1.00 88.38 94 PRO A CA 1
ATOM 752 C C . PRO A 1 94 ? 17.910 -10.723 7.629 1.00 88.38 94 PRO A C 1
ATOM 754 O O . PRO A 1 94 ? 17.357 -11.735 8.053 1.00 88.38 94 PRO A O 1
ATOM 757 N N . LEU A 1 95 ? 17.261 -9.560 7.489 1.00 92.69 95 LEU A N 1
ATOM 758 C CA . LEU A 1 95 ? 15.874 -9.355 7.902 1.00 92.69 95 LEU A CA 1
ATOM 759 C C . LEU A 1 95 ? 14.931 -9.140 6.711 1.00 92.69 95 LEU A C 1
ATOM 761 O O . LEU A 1 95 ? 15.256 -8.482 5.717 1.00 92.69 95 LEU A O 1
ATOM 765 N N . SER A 1 96 ? 13.716 -9.683 6.834 1.00 93.12 96 SER A N 1
ATOM 766 C CA . SER A 1 96 ? 12.634 -9.470 5.869 1.00 93.12 96 SER A CA 1
ATOM 767 C C . SER A 1 96 ? 11.997 -8.096 6.066 1.00 93.12 96 SER A C 1
ATOM 769 O O . SER A 1 96 ? 11.702 -7.694 7.187 1.00 93.12 96 SER A O 1
ATOM 771 N N . ARG A 1 97 ? 11.685 -7.401 4.968 1.00 94.88 97 ARG A N 1
ATOM 772 C CA . ARG A 1 97 ? 10.979 -6.106 4.998 1.00 94.88 97 ARG A CA 1
ATOM 773 C C . ARG A 1 97 ? 9.602 -6.192 5.655 1.00 94.88 97 ARG A C 1
ATOM 775 O O . ARG A 1 97 ? 9.184 -5.230 6.284 1.00 94.88 97 ARG A O 1
ATOM 782 N N . GLY A 1 98 ? 8.928 -7.342 5.579 1.00 96.00 98 GLY A N 1
ATOM 783 C CA . GLY A 1 98 ? 7.631 -7.520 6.239 1.00 96.00 98 GLY A CA 1
ATOM 784 C C . GLY A 1 98 ? 7.696 -7.493 7.773 1.00 96.00 98 GLY A C 1
ATOM 785 O O . GLY A 1 98 ? 6.675 -7.294 8.434 1.00 96.00 98 GLY A O 1
ATOM 786 N N . ALA A 1 99 ? 8.894 -7.642 8.354 1.00 97.19 99 ALA A N 1
ATOM 787 C CA . ALA A 1 99 ? 9.114 -7.453 9.786 1.00 97.19 99 ALA A CA 1
ATOM 788 C C . ALA A 1 99 ? 9.017 -5.975 10.202 1.00 97.19 99 ALA A C 1
ATOM 790 O O . ALA A 1 99 ? 8.675 -5.700 11.345 1.00 97.19 99 ALA A O 1
ATOM 791 N N . LEU A 1 100 ? 9.255 -5.028 9.284 1.00 98.12 100 LEU A N 1
ATOM 792 C CA . LEU A 1 100 ? 9.083 -3.594 9.546 1.00 98.12 100 LEU A CA 1
ATOM 793 C C . LEU A 1 100 ? 7.610 -3.247 9.784 1.00 98.12 100 LEU A C 1
ATOM 795 O O . LEU A 1 100 ? 7.281 -2.507 10.702 1.00 98.12 100 LEU A O 1
ATOM 799 N N . VAL A 1 101 ? 6.718 -3.811 8.968 1.00 98.44 101 VAL A N 1
ATOM 800 C CA . VAL A 1 101 ? 5.274 -3.585 9.108 1.00 98.44 101 VAL A CA 1
ATOM 801 C C . VAL A 1 101 ? 4.774 -4.249 10.384 1.00 98.44 101 VAL A C 1
ATOM 803 O O . VAL A 1 101 ? 4.210 -3.588 11.247 1.00 98.44 101 VAL A O 1
ATOM 806 N N . SER A 1 102 ? 5.063 -5.541 10.547 1.00 97.88 102 SER A N 1
ATOM 807 C CA . SER A 1 102 ? 4.617 -6.303 11.721 1.00 97.88 102 SER A CA 1
ATOM 808 C C . SER A 1 102 ? 5.160 -5.695 13.012 1.00 97.88 102 SER A C 1
ATOM 810 O O . SER A 1 102 ? 4.400 -5.457 13.939 1.00 97.88 102 SER A O 1
ATOM 812 N N . GLY A 1 103 ? 6.450 -5.347 13.041 1.00 98.06 103 GLY A N 1
ATOM 813 C CA . GLY A 1 103 ? 7.079 -4.747 14.208 1.00 98.06 103 GLY A CA 1
ATOM 814 C C . GLY A 1 103 ? 6.482 -3.394 14.588 1.00 98.06 103 GLY A C 1
ATOM 815 O O . GLY A 1 103 ? 6.454 -3.083 15.772 1.00 98.06 103 GLY A O 1
ATOM 816 N N . PHE A 1 104 ? 6.010 -2.590 13.627 1.00 98.56 104 PHE A N 1
ATOM 817 C CA . PHE A 1 104 ? 5.296 -1.347 13.932 1.00 98.56 104 PHE A CA 1
ATOM 818 C C . PHE A 1 104 ? 3.939 -1.641 14.569 1.00 98.56 104 PHE A C 1
ATOM 820 O O . PHE A 1 104 ? 3.625 -1.082 15.619 1.00 98.56 104 PHE A O 1
ATOM 827 N N . LEU A 1 105 ? 3.169 -2.545 13.957 1.00 98.12 105 LEU A N 1
ATOM 828 C CA . LEU A 1 105 ? 1.804 -2.888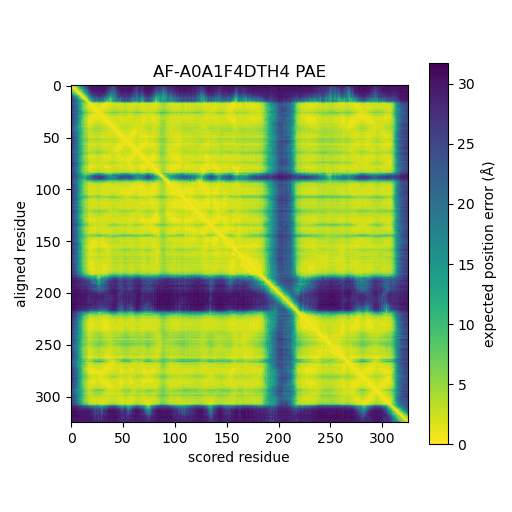 14.365 1.00 98.12 105 LEU A CA 1
ATOM 829 C C . LEU A 1 105 ? 1.740 -3.634 15.709 1.00 98.12 105 LEU A C 1
ATOM 831 O O . LEU A 1 105 ? 0.718 -3.575 16.387 1.00 98.12 105 LEU A O 1
ATOM 835 N N . THR A 1 106 ? 2.815 -4.320 16.105 1.00 97.19 106 THR A N 1
ATOM 836 C CA . THR A 1 106 ? 2.933 -4.983 17.415 1.00 97.19 106 THR A CA 1
ATOM 837 C C . THR A 1 106 ? 3.598 -4.116 18.483 1.00 97.19 106 THR A C 1
ATOM 839 O O . THR A 1 106 ? 3.694 -4.550 19.626 1.00 97.19 106 THR A O 1
ATOM 842 N N . SER A 1 107 ? 4.148 -2.949 18.130 1.00 95.62 107 SER A N 1
ATOM 843 C CA . SER A 1 107 ? 4.842 -2.085 19.093 1.00 95.62 107 SER A CA 1
ATOM 844 C C . SER A 1 107 ? 3.913 -1.042 19.696 1.00 95.62 107 SER A C 1
ATOM 846 O O . SER A 1 107 ? 3.043 -0.527 19.004 1.00 95.62 107 SER A O 1
ATOM 848 N N . ASP A 1 108 ? 4.207 -0.629 20.926 1.00 92.06 108 ASP A N 1
ATOM 849 C CA . ASP A 1 108 ? 3.563 0.523 21.573 1.00 92.06 108 ASP A CA 1
ATOM 850 C C . ASP A 1 108 ? 4.343 1.834 21.368 1.00 92.06 108 ASP A C 1
ATOM 852 O O . ASP A 1 108 ? 3.966 2.877 21.891 1.00 92.06 108 ASP A O 1
ATOM 856 N N . SER A 1 109 ? 5.443 1.811 20.602 1.00 94.06 109 SER A N 1
ATOM 857 C CA . SER A 1 109 ? 6.217 3.024 20.293 1.00 94.06 109 SER A CA 1
ATOM 858 C C . SER A 1 109 ? 5.387 4.004 19.468 1.00 94.06 109 SER A C 1
ATOM 860 O O . SER A 1 109 ? 4.632 3.570 18.593 1.00 94.06 109 SER A O 1
ATOM 862 N N . ASP A 1 110 ? 5.590 5.306 19.671 1.00 95.44 110 ASP A N 1
ATOM 863 C CA . ASP A 1 110 ? 5.098 6.320 18.740 1.00 95.44 110 ASP A CA 1
ATOM 864 C C . ASP A 1 110 ? 5.748 6.157 17.351 1.00 95.44 110 ASP A C 1
ATOM 866 O O . ASP A 1 110 ? 6.794 5.511 17.186 1.00 95.44 110 ASP A O 1
ATOM 870 N N . THR A 1 111 ? 5.093 6.717 16.333 1.00 97.56 111 THR A N 1
ATOM 871 C CA . THR A 1 111 ? 5.467 6.523 14.929 1.00 97.56 111 THR A CA 1
ATOM 872 C C . THR A 1 111 ? 6.858 7.046 14.603 1.00 97.56 111 THR A C 1
ATOM 874 O O . THR A 1 111 ? 7.639 6.337 13.965 1.00 97.56 111 THR A O 1
ATOM 877 N N . GLU A 1 112 ? 7.206 8.246 15.057 1.00 97.19 112 GLU A N 1
ATOM 878 C CA . GLU A 1 112 ? 8.501 8.852 14.747 1.00 97.19 112 GLU A CA 1
ATOM 879 C C . GLU A 1 112 ? 9.645 8.092 15.424 1.00 97.19 112 GLU A C 1
ATOM 881 O O . GLU A 1 112 ? 10.620 7.734 14.758 1.00 97.19 112 GLU A O 1
ATOM 886 N N . THR A 1 113 ? 9.489 7.726 16.700 1.00 97.94 113 THR A N 1
ATOM 887 C CA . THR A 1 113 ? 10.460 6.896 17.428 1.00 97.94 113 THR A CA 1
ATOM 888 C C . THR A 1 113 ? 10.657 5.538 16.757 1.00 97.94 113 THR A C 1
ATOM 890 O O . THR A 1 113 ? 11.792 5.061 16.627 1.00 97.94 113 THR A O 1
ATOM 893 N N . TYR A 1 114 ? 9.574 4.895 16.300 1.00 98.50 114 TYR A N 1
ATOM 894 C CA . TYR A 1 114 ? 9.676 3.637 15.559 1.00 98.50 114 TYR A CA 1
ATOM 895 C C . TYR A 1 114 ? 10.494 3.820 14.274 1.00 98.50 114 TYR A C 1
ATOM 897 O O . TYR A 1 114 ? 11.412 3.039 14.001 1.00 98.50 114 TYR A O 1
ATOM 905 N N . LEU A 1 115 ? 10.189 4.858 13.493 1.00 98.44 115 LEU A N 1
ATOM 906 C CA . LEU A 1 115 ? 10.837 5.112 12.210 1.00 98.44 115 LEU A CA 1
ATOM 907 C C . LEU A 1 115 ? 12.306 5.525 12.359 1.00 98.44 115 LEU A C 1
ATOM 909 O O . LEU A 1 115 ? 13.140 5.052 11.588 1.00 98.44 115 LEU A O 1
ATOM 913 N N . GLU A 1 116 ? 12.671 6.315 13.367 1.00 97.94 116 GLU A N 1
ATOM 914 C CA . GLU A 1 116 ? 14.074 6.657 13.632 1.00 97.94 116 GLU A CA 1
ATOM 915 C C . GLU A 1 116 ? 14.899 5.423 14.037 1.00 97.94 116 GLU A C 1
ATOM 917 O O . GLU A 1 116 ? 16.028 5.238 13.569 1.00 97.94 116 GLU A O 1
ATOM 922 N N . ARG A 1 117 ? 14.313 4.488 14.797 1.00 97.81 117 ARG A N 1
ATOM 923 C CA . ARG A 1 117 ? 14.950 3.189 15.067 1.00 97.81 117 ARG A CA 1
ATOM 924 C C . ARG A 1 117 ? 15.133 2.367 13.789 1.00 97.81 117 ARG A C 1
ATOM 926 O O . ARG A 1 117 ? 16.209 1.806 13.572 1.00 97.81 117 ARG A O 1
ATOM 933 N N . VAL A 1 118 ? 14.113 2.302 12.930 1.00 98.00 118 VAL A N 1
ATOM 934 C CA . VAL A 1 118 ? 14.206 1.607 11.633 1.00 98.00 118 VAL A CA 1
ATOM 935 C C . VAL A 1 118 ? 15.281 2.234 10.750 1.00 98.00 118 VAL A C 1
ATOM 937 O O . VAL A 1 118 ? 16.051 1.510 10.122 1.00 98.00 118 VAL A O 1
ATOM 940 N N . LYS A 1 119 ? 15.379 3.564 10.723 1.00 97.50 119 LYS A N 1
ATOM 941 C CA . LYS A 1 119 ? 16.401 4.303 9.977 1.00 97.50 119 LYS A CA 1
ATOM 942 C C . LYS A 1 119 ? 17.806 3.937 10.452 1.00 97.50 119 LYS A C 1
ATOM 944 O O . LYS A 1 119 ? 18.641 3.586 9.619 1.00 97.50 119 LYS A O 1
ATOM 949 N N . ALA A 1 120 ? 18.044 3.910 11.765 1.00 97.06 120 ALA A N 1
ATOM 950 C CA . ALA A 1 120 ? 19.322 3.481 12.340 1.00 97.06 120 ALA A CA 1
ATOM 951 C C . ALA A 1 120 ? 19.680 2.021 11.990 1.00 97.06 120 ALA A C 1
ATOM 953 O O . ALA A 1 120 ? 20.851 1.679 11.830 1.00 97.06 120 ALA A O 1
ATOM 954 N N . GLN A 1 121 ? 18.675 1.159 11.824 1.00 95.56 121 GLN A N 1
ATOM 955 C CA . GLN A 1 121 ? 18.838 -0.263 11.502 1.00 95.56 121 GLN A CA 1
ATOM 956 C C . GLN A 1 121 ? 18.675 -0.582 10.005 1.00 95.56 121 GLN A C 1
ATOM 958 O O . GLN A 1 121 ? 18.722 -1.751 9.617 1.00 95.56 121 GLN A O 1
ATOM 963 N N . GLY A 1 122 ? 18.519 0.427 9.141 1.00 92.50 122 GLY A N 1
ATOM 964 C CA . GLY A 1 122 ? 18.092 0.252 7.748 1.00 92.50 122 GLY A CA 1
ATOM 965 C C . GLY A 1 122 ? 19.019 -0.618 6.892 1.00 92.50 122 GLY A C 1
ATOM 966 O O . GLY A 1 122 ? 18.566 -1.213 5.913 1.00 92.50 122 GLY A O 1
ATOM 967 N N . GLY A 1 123 ? 20.295 -0.741 7.279 1.00 91.88 123 GLY A N 1
ATOM 968 C CA . GLY A 1 123 ? 21.284 -1.615 6.637 1.00 91.88 123 GLY A CA 1
ATOM 969 C C . GLY A 1 123 ? 21.048 -3.118 6.841 1.00 91.88 123 GLY A C 1
ATOM 970 O O . GLY A 1 123 ? 21.638 -3.923 6.124 1.00 91.88 123 GLY A O 1
ATOM 971 N N . GLN A 1 124 ? 20.172 -3.507 7.774 1.00 93.94 124 GLN A N 1
ATOM 972 C CA . GLN A 1 124 ? 19.781 -4.903 8.014 1.00 93.94 124 GLN A CA 1
ATOM 973 C C . GLN A 1 124 ? 18.687 -5.401 7.059 1.00 93.94 124 GLN A C 1
ATOM 975 O O . GLN A 1 124 ? 18.315 -6.574 7.109 1.00 93.94 124 GLN A O 1
ATOM 980 N N . TYR A 1 125 ? 18.185 -4.528 6.183 1.00 93.12 125 TYR A N 1
ATOM 981 C CA . TYR A 1 125 ? 17.098 -4.810 5.253 1.00 93.12 125 TYR A CA 1
ATOM 982 C C . TYR A 1 125 ? 17.517 -4.520 3.814 1.00 93.12 125 TYR A C 1
ATOM 984 O O . TYR A 1 125 ? 18.290 -3.603 3.526 1.00 93.12 125 TYR A O 1
ATOM 992 N N . ASN A 1 126 ? 16.927 -5.262 2.879 1.00 91.69 126 ASN A N 1
ATOM 993 C CA . ASN A 1 126 ? 16.981 -4.892 1.470 1.00 91.69 126 ASN A CA 1
ATOM 994 C C . ASN A 1 126 ? 16.255 -3.569 1.232 1.00 91.69 126 ASN A C 1
ATOM 996 O O . ASN A 1 126 ? 15.490 -3.113 2.076 1.00 91.69 126 ASN A O 1
ATOM 1000 N N . GLY A 1 127 ? 16.503 -2.941 0.079 1.00 92.31 127 GLY A N 1
ATOM 1001 C CA . GLY A 1 127 ? 15.904 -1.649 -0.260 1.00 92.31 127 GLY A CA 1
ATOM 1002 C C . GLY A 1 127 ? 14.389 -1.639 -0.020 1.00 92.31 127 GLY A C 1
ATOM 1003 O O . GLY A 1 127 ? 13.687 -2.527 -0.521 1.00 92.31 127 GLY A O 1
ATOM 1004 N N . PHE A 1 128 ? 13.898 -0.661 0.741 1.00 94.38 128 PHE A N 1
ATOM 1005 C CA . PHE A 1 128 ? 12.486 -0.552 1.113 1.00 94.38 128 PHE A CA 1
ATOM 1006 C C . PHE A 1 128 ? 11.996 0.889 1.133 1.00 94.38 128 PHE A C 1
ATOM 1008 O O . PHE A 1 128 ? 12.785 1.823 1.286 1.00 94.38 128 PHE A O 1
ATOM 1015 N N . ILE A 1 129 ? 10.681 1.038 1.037 1.00 96.88 129 ILE A N 1
ATOM 1016 C CA . ILE A 1 129 ? 9.943 2.221 1.449 1.00 96.88 129 ILE A CA 1
ATOM 1017 C C . ILE A 1 129 ? 8.842 1.743 2.395 1.00 96.88 129 ILE A C 1
ATOM 1019 O O . ILE A 1 129 ? 8.071 0.859 2.038 1.00 96.88 129 ILE A O 1
ATOM 1023 N N . LEU A 1 130 ? 8.814 2.286 3.606 1.00 98.31 130 LEU A N 1
ATOM 1024 C CA . LEU A 1 130 ? 7.855 1.990 4.661 1.00 98.31 130 LEU A CA 1
ATOM 1025 C C . LEU A 1 130 ? 6.949 3.207 4.829 1.00 98.31 130 LEU A C 1
ATOM 1027 O O . LEU A 1 130 ? 7.458 4.313 4.991 1.00 98.31 130 LEU A O 1
ATOM 1031 N N . ILE A 1 131 ? 5.639 2.992 4.806 1.00 98.38 131 ILE A N 1
ATOM 1032 C CA . ILE A 1 131 ? 4.623 3.928 5.288 1.00 98.38 131 ILE A CA 1
ATOM 1033 C C . ILE A 1 131 ? 4.195 3.432 6.667 1.00 98.38 131 ILE A C 1
ATOM 1035 O O . ILE A 1 131 ? 3.954 2.234 6.823 1.00 98.38 131 ILE A O 1
ATOM 1039 N N . ALA A 1 132 ? 4.120 4.319 7.654 1.00 98.56 132 ALA A N 1
ATOM 1040 C CA . ALA A 1 132 ? 3.639 3.993 8.993 1.00 98.56 132 ALA A CA 1
ATOM 1041 C C . ALA A 1 132 ? 2.978 5.210 9.643 1.00 98.56 132 ALA A C 1
ATOM 1043 O O . ALA A 1 132 ? 3.373 6.346 9.376 1.00 98.56 132 ALA A O 1
ATOM 1044 N N . GLY A 1 133 ? 1.994 4.969 10.500 1.00 97.94 133 GLY A N 1
ATOM 1045 C CA . GLY A 1 133 ? 1.292 6.016 11.229 1.00 97.94 133 GLY A CA 1
ATOM 1046 C C . GLY A 1 133 ? -0.119 5.598 11.596 1.00 97.94 133 GLY A C 1
ATOM 1047 O O . GLY A 1 133 ? -0.380 4.415 11.814 1.00 97.94 133 GLY A O 1
ATOM 1048 N N . ASP A 1 134 ? -1.014 6.570 11.630 1.00 94.75 134 ASP A N 1
ATOM 1049 C CA . ASP A 1 134 ? -2.445 6.407 11.871 1.00 94.75 134 ASP A CA 1
ATOM 1050 C C . ASP A 1 134 ? -3.254 7.299 10.908 1.00 94.75 134 ASP A C 1
ATOM 1052 O O . ASP A 1 134 ? -2.724 7.815 9.919 1.00 94.75 134 ASP A O 1
ATOM 1056 N N . LEU A 1 135 ? -4.557 7.452 11.158 1.00 89.06 135 LEU A N 1
ATOM 1057 C CA . LEU A 1 135 ? -5.440 8.263 10.314 1.00 89.06 135 LEU A CA 1
ATOM 1058 C C . LEU A 1 135 ? -5.143 9.773 10.389 1.00 89.06 135 LEU A C 1
ATOM 1060 O O . LEU A 1 135 ? -5.475 10.505 9.453 1.00 89.06 135 LEU A O 1
ATOM 1064 N N . GLU A 1 136 ? -4.518 10.251 11.467 1.00 90.81 136 GLU A N 1
ATOM 1065 C CA . GLU A 1 136 ? -4.198 11.667 11.673 1.00 90.81 136 GLU A CA 1
ATOM 1066 C C . GLU A 1 136 ? -2.848 12.047 11.056 1.00 90.81 136 GLU A C 1
ATOM 1068 O O . GLU A 1 136 ? -2.681 13.143 10.500 1.00 90.81 136 GLU A O 1
ATOM 1073 N N . ALA A 1 137 ? -1.866 11.150 11.146 1.00 95.62 137 ALA A N 1
ATOM 1074 C CA . ALA A 1 137 ? -0.534 11.396 10.630 1.00 95.62 137 ALA A CA 1
ATOM 1075 C C . ALA A 1 137 ? 0.107 10.128 10.063 1.00 95.62 137 ALA A C 1
ATOM 1077 O O . ALA A 1 137 ? 0.511 9.215 10.785 1.00 95.62 137 ALA A O 1
ATOM 1078 N N . LEU A 1 138 ? 0.299 10.133 8.743 1.00 98.12 138 LEU A N 1
ATOM 1079 C CA . LEU A 1 138 ? 1.136 9.159 8.055 1.00 98.12 138 LEU A CA 1
ATOM 1080 C C . LEU A 1 138 ? 2.540 9.707 7.821 1.00 98.12 138 LEU A C 1
ATOM 1082 O O . LEU A 1 138 ? 2.742 10.877 7.496 1.00 98.12 138 LEU A O 1
ATOM 1086 N N . TYR A 1 139 ? 3.519 8.821 7.930 1.00 98.56 139 TYR A N 1
ATOM 1087 C CA . TYR A 1 139 ? 4.922 9.090 7.668 1.00 98.56 139 TYR A CA 1
ATOM 1088 C C . TYR A 1 139 ? 5.456 8.061 6.688 1.00 98.56 139 TYR A C 1
ATOM 1090 O O . TYR A 1 139 ? 4.950 6.941 6.592 1.00 98.56 139 TYR A O 1
ATOM 1098 N N . TRP A 1 140 ? 6.515 8.427 5.977 1.00 98.31 140 TRP A N 1
ATOM 1099 C CA . TRP A 1 140 ? 7.263 7.492 5.161 1.00 98.31 140 TRP A CA 1
ATOM 1100 C C . TRP A 1 140 ? 8.756 7.545 5.464 1.00 98.31 140 TRP A C 1
ATOM 1102 O O . TRP A 1 140 ? 9.312 8.573 5.857 1.00 98.31 140 TRP A O 1
ATOM 1112 N N . LEU A 1 141 ? 9.407 6.405 5.263 1.00 98.38 141 LEU A N 1
ATOM 1113 C CA . LEU A 1 141 ? 10.843 6.226 5.401 1.00 98.38 141 LEU A CA 1
ATOM 1114 C C . LEU A 1 141 ? 11.335 5.271 4.319 1.00 98.38 141 LEU A C 1
ATOM 1116 O O . LEU A 1 141 ? 10.759 4.210 4.095 1.00 98.38 141 LEU A O 1
ATOM 1120 N N . SER A 1 142 ? 12.465 5.592 3.701 1.00 97.12 142 SER A N 1
ATOM 1121 C CA . SER A 1 142 ? 13.221 4.632 2.899 1.00 97.12 142 SER A CA 1
ATOM 1122 C C . SER A 1 142 ? 14.649 4.547 3.405 1.00 97.12 142 SER A C 1
ATOM 1124 O O . SER A 1 142 ? 15.279 5.575 3.642 1.00 97.12 142 SER A O 1
ATOM 1126 N N . ASN A 1 143 ? 15.215 3.338 3.461 1.00 95.06 143 ASN A N 1
ATOM 1127 C CA . ASN A 1 143 ? 16.657 3.173 3.683 1.00 95.06 143 ASN A CA 1
ATOM 1128 C C . ASN A 1 143 ? 17.520 3.637 2.492 1.00 95.06 143 ASN A C 1
ATOM 1130 O O . ASN A 1 143 ? 18.739 3.496 2.532 1.00 95.06 143 ASN A O 1
ATOM 1134 N N . ARG A 1 144 ? 16.898 4.166 1.429 1.00 93.56 144 ARG A N 1
ATOM 1135 C CA . ARG A 1 144 ? 17.531 4.847 0.288 1.00 93.56 144 ARG A CA 1
ATOM 1136 C C . ARG A 1 144 ? 17.062 6.301 0.140 1.00 93.56 144 ARG A C 1
ATOM 1138 O O . ARG A 1 144 ? 17.333 6.921 -0.882 1.00 93.56 144 ARG A O 1
ATOM 1145 N N . GLY A 1 145 ? 16.319 6.814 1.121 1.00 92.19 145 GLY A N 1
ATOM 1146 C CA . GLY A 1 145 ? 15.768 8.166 1.140 1.00 92.19 145 GLY A CA 1
ATOM 1147 C C . GLY A 1 145 ? 16.509 9.105 2.100 1.00 92.19 145 GLY A C 1
ATOM 1148 O O . GLY A 1 145 ? 17.458 8.689 2.763 1.00 92.19 145 GLY A O 1
ATOM 1149 N N . PRO A 1 146 ? 16.069 10.372 2.187 1.00 90.81 146 PRO A N 1
ATOM 1150 C CA . PRO A 1 146 ? 16.737 11.405 2.983 1.00 90.81 146 PRO A CA 1
ATOM 1151 C C . PRO A 1 146 ? 16.491 11.290 4.498 1.00 90.81 146 PRO A C 1
ATOM 1153 O O . PRO A 1 146 ? 17.208 11.907 5.280 1.00 90.81 146 PRO A O 1
ATOM 1156 N N . GLY A 1 147 ? 15.492 10.516 4.928 1.00 94.69 147 GLY A N 1
ATOM 1157 C CA . GLY A 1 147 ? 15.116 10.372 6.333 1.00 94.69 147 GLY A CA 1
ATOM 1158 C C . GLY A 1 147 ? 13.628 10.083 6.503 1.00 94.69 147 GLY A C 1
ATOM 1159 O O . GLY A 1 147 ? 12.954 9.712 5.541 1.00 94.69 147 GLY A O 1
ATOM 1160 N N . VAL A 1 148 ? 13.143 10.240 7.735 1.00 97.88 148 VAL A N 1
ATOM 1161 C CA . VAL A 1 148 ? 11.716 10.177 8.071 1.00 97.88 148 VAL A CA 1
ATOM 1162 C C . VAL A 1 148 ? 11.047 11.468 7.611 1.00 97.88 148 VAL A C 1
ATOM 1164 O O . VAL A 1 148 ? 11.578 12.554 7.840 1.00 97.88 148 VAL A O 1
ATOM 1167 N N . ALA A 1 149 ? 9.893 11.362 6.958 1.00 97.75 149 ALA A N 1
ATOM 1168 C CA . ALA A 1 149 ? 9.118 12.521 6.537 1.00 97.75 149 ALA A CA 1
ATOM 1169 C C . ALA A 1 149 ? 7.618 12.266 6.687 1.00 97.75 149 ALA A C 1
ATOM 1171 O O . ALA A 1 149 ? 7.128 11.180 6.368 1.00 97.75 149 ALA A O 1
ATOM 1172 N N . ARG A 1 150 ? 6.885 13.288 7.137 1.00 98.19 150 ARG A N 1
ATOM 1173 C CA . ARG A 1 150 ? 5.421 13.261 7.190 1.00 98.19 150 ARG A CA 1
ATOM 1174 C C . ARG A 1 150 ? 4.842 13.324 5.775 1.00 98.19 150 ARG A C 1
ATOM 1176 O O . ARG A 1 150 ? 5.355 14.045 4.917 1.00 98.19 150 ARG A O 1
ATOM 1183 N N . ILE A 1 151 ? 3.783 12.563 5.537 1.00 98.25 151 ILE A N 1
ATOM 1184 C CA . ILE A 1 151 ? 3.004 12.592 4.303 1.00 98.25 151 ILE A CA 1
ATOM 1185 C C . ILE A 1 151 ? 1.928 13.677 4.471 1.00 98.25 151 ILE A C 1
ATOM 1187 O O . ILE A 1 151 ? 1.154 13.602 5.425 1.00 98.25 151 ILE A O 1
ATOM 1191 N N . PRO A 1 152 ? 1.893 14.714 3.615 1.00 97.94 152 PRO A N 1
ATOM 1192 C CA . PRO A 1 152 ? 0.850 15.734 3.689 1.00 97.94 152 PRO A CA 1
ATOM 1193 C C . PRO A 1 152 ? -0.516 15.162 3.271 1.00 97.94 152 PRO A C 1
ATOM 1195 O O . PRO A 1 152 ? -0.563 14.097 2.664 1.00 97.94 152 PRO A O 1
ATOM 1198 N N . PRO A 1 153 ? -1.630 15.860 3.537 1.00 97.69 153 PRO A N 1
ATOM 1199 C CA . PRO A 1 153 ? -2.911 15.524 2.926 1.00 97.69 153 PRO A CA 1
ATOM 1200 C C . PRO A 1 153 ? -2.839 15.544 1.391 1.00 97.69 153 PRO A C 1
ATOM 1202 O O . PRO A 1 153 ? -2.203 16.425 0.805 1.00 97.69 153 PRO A O 1
ATOM 1205 N N . GLY A 1 154 ? -3.506 14.592 0.738 1.00 97.38 154 GLY A N 1
ATOM 1206 C CA . GLY A 1 154 ? -3.576 14.491 -0.718 1.00 97.38 154 GLY A CA 1
ATOM 1207 C C . GLY A 1 154 ? -3.569 13.059 -1.253 1.00 97.38 154 GLY A C 1
ATOM 1208 O O . GLY A 1 154 ? -3.609 12.075 -0.510 1.00 97.38 154 GLY A O 1
ATOM 1209 N N . VAL A 1 155 ? -3.516 12.951 -2.584 1.00 98.19 155 VAL A N 1
ATOM 1210 C CA . VAL A 1 155 ? -3.365 11.676 -3.295 1.00 98.19 155 VAL A CA 1
ATOM 1211 C C . VAL A 1 155 ? -1.887 11.361 -3.496 1.00 98.19 155 VAL A C 1
ATOM 1213 O O . VAL A 1 155 ? -1.092 12.159 -4.017 1.00 98.19 155 VAL A O 1
ATOM 1216 N N . HIS A 1 156 ? -1.506 10.151 -3.109 1.00 98.50 156 HIS A N 1
ATOM 1217 C CA . HIS A 1 156 ? -0.132 9.688 -3.108 1.00 98.50 156 HIS A CA 1
ATOM 1218 C C . HIS A 1 156 ? 0.003 8.313 -3.734 1.00 98.50 156 HIS A C 1
ATOM 1220 O O . HIS A 1 156 ? -0.847 7.441 -3.585 1.00 98.50 156 HIS A O 1
ATOM 1226 N N . GLY A 1 157 ? 1.118 8.122 -4.429 1.00 97.25 157 GLY A N 1
ATOM 1227 C CA . GLY A 1 157 ? 1.471 6.852 -5.036 1.00 97.25 157 GLY A CA 1
ATOM 1228 C C . GLY A 1 157 ? 2.850 6.406 -4.586 1.00 97.25 157 GLY A C 1
ATOM 1229 O O . GLY A 1 157 ? 3.814 7.177 -4.604 1.00 97.25 157 GLY A O 1
ATOM 1230 N N . LEU A 1 158 ? 2.947 5.139 -4.217 1.00 95.56 158 LEU A N 1
ATOM 1231 C CA . LEU A 1 158 ? 4.183 4.453 -3.910 1.00 95.56 158 LEU A CA 1
ATOM 1232 C C . LEU A 1 158 ? 4.283 3.216 -4.796 1.00 95.56 158 LEU A C 1
ATOM 1234 O O . LEU A 1 158 ? 3.374 2.397 -4.848 1.00 95.56 158 LEU A O 1
ATOM 1238 N N . SER A 1 159 ? 5.404 3.066 -5.491 1.00 92.50 159 SER A N 1
ATOM 1239 C CA . SER A 1 159 ? 5.754 1.798 -6.128 1.00 92.50 159 SER A CA 1
ATOM 1240 C C . SER A 1 159 ? 7.143 1.395 -5.665 1.00 92.50 159 SER A C 1
ATOM 1242 O O . SER A 1 159 ? 7.365 1.296 -4.459 1.00 92.50 159 SER A O 1
ATOM 1244 N N . ASN A 1 160 ? 8.091 1.194 -6.579 1.00 92.50 160 ASN A N 1
ATOM 1245 C CA . ASN A 1 160 ? 9.409 0.680 -6.236 1.00 92.50 160 ASN A CA 1
ATOM 1246 C C . ASN A 1 160 ? 10.512 1.730 -6.176 1.00 92.50 160 ASN A C 1
ATOM 1248 O O . ASN A 1 160 ? 11.674 1.449 -6.463 1.00 92.50 160 ASN A O 1
ATOM 1252 N N . HIS A 1 161 ? 10.146 2.944 -5.792 1.00 93.56 161 HIS A N 1
ATOM 1253 C CA . HIS A 1 161 ? 11.057 4.057 -5.580 1.00 93.56 161 HIS A CA 1
ATOM 1254 C C . HIS A 1 161 ? 10.478 4.972 -4.493 1.00 93.56 161 HIS A C 1
ATOM 1256 O O . HIS A 1 161 ? 9.448 4.651 -3.902 1.00 93.56 161 HIS A O 1
ATOM 1262 N N . LEU A 1 162 ? 11.139 6.095 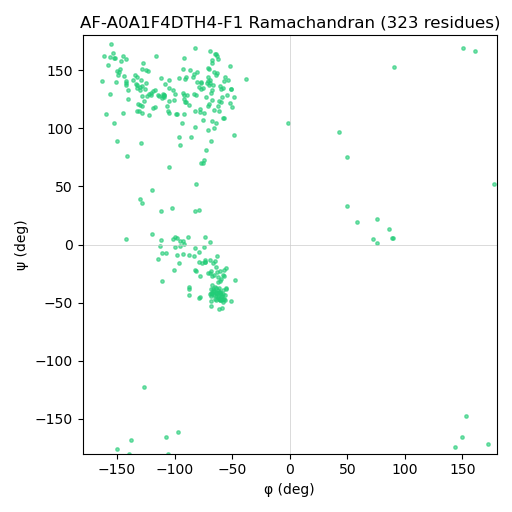-4.216 1.00 94.88 162 LEU A N 1
ATOM 1263 C CA . LEU A 1 162 ? 10.679 7.101 -3.255 1.00 94.88 162 LEU A CA 1
ATOM 1264 C C . LEU A 1 162 ? 9.227 7.541 -3.517 1.00 94.88 162 LEU A C 1
ATOM 1266 O O . LEU A 1 162 ? 8.736 7.483 -4.650 1.00 94.88 162 LEU A O 1
ATOM 1270 N N . LEU A 1 163 ? 8.556 7.997 -2.461 1.00 96.19 163 LEU A N 1
ATOM 1271 C CA . LEU A 1 163 ? 7.158 8.422 -2.500 1.00 96.19 163 LEU A CA 1
ATOM 1272 C C . LEU A 1 163 ? 6.903 9.428 -3.637 1.00 96.19 163 LEU A C 1
ATOM 1274 O O . LEU A 1 163 ? 7.663 10.378 -3.810 1.00 96.19 163 LEU A O 1
ATOM 1278 N N . ASN A 1 164 ? 5.831 9.218 -4.406 1.00 96.50 164 ASN A N 1
ATOM 1279 C CA . ASN A 1 164 ? 5.436 10.043 -5.553 1.00 96.50 164 ASN A CA 1
ATOM 1280 C C . ASN A 1 164 ? 6.486 10.164 -6.674 1.00 96.50 164 ASN A C 1
ATOM 1282 O O . ASN A 1 164 ? 6.382 11.070 -7.502 1.00 96.50 164 ASN A O 1
ATOM 1286 N N . THR A 1 165 ? 7.470 9.256 -6.752 1.00 95.31 165 THR A N 1
ATOM 1287 C CA . THR A 1 165 ? 8.374 9.203 -7.913 1.00 95.31 165 THR A CA 1
ATOM 1288 C C . THR A 1 165 ? 7.529 9.090 -9.193 1.00 95.31 165 THR A C 1
ATOM 1290 O O . THR A 1 165 ? 6.662 8.212 -9.261 1.00 95.31 165 THR A O 1
ATOM 1293 N N . PRO A 1 166 ? 7.754 9.947 -10.208 1.00 95.00 166 PRO A N 1
ATOM 1294 C CA . PRO A 1 166 ? 6.819 10.158 -11.312 1.00 95.00 166 PRO A CA 1
ATOM 1295 C C . PRO A 1 166 ? 6.936 9.078 -12.401 1.00 95.00 166 PRO A C 1
ATOM 1297 O O . PRO A 1 166 ? 7.092 9.383 -13.581 1.00 95.00 166 PRO A O 1
ATOM 1300 N N . TRP A 1 167 ? 6.878 7.805 -12.016 1.00 94.44 167 TRP A N 1
ATOM 1301 C CA . TRP A 1 167 ? 6.807 6.695 -12.964 1.00 94.44 167 TRP A CA 1
ATOM 1302 C C . TRP A 1 167 ? 5.443 6.661 -13.663 1.00 94.44 167 TRP A C 1
ATOM 1304 O O . TRP A 1 167 ? 4.451 7.047 -13.037 1.00 94.44 167 TRP A O 1
ATOM 1314 N N . PRO A 1 168 ? 5.356 6.160 -14.910 1.00 93.56 168 PRO A N 1
ATOM 1315 C CA . PRO A 1 168 ? 4.124 6.192 -15.703 1.00 93.56 168 PRO A CA 1
ATOM 1316 C C . PRO A 1 168 ? 2.904 5.649 -14.959 1.00 93.56 168 PRO A C 1
ATOM 1318 O O . PRO A 1 168 ? 1.894 6.340 -14.839 1.00 93.56 168 PRO A O 1
ATOM 1321 N N . LYS A 1 169 ? 3.027 4.471 -14.334 1.00 93.50 169 LYS A N 1
ATOM 1322 C CA . LYS A 1 169 ? 1.937 3.891 -13.539 1.00 93.50 169 LYS A CA 1
ATOM 1323 C C . LYS A 1 169 ? 1.511 4.745 -12.352 1.00 93.50 169 LYS A C 1
ATOM 1325 O O . LYS A 1 169 ? 0.321 4.834 -12.104 1.00 93.50 169 LYS A O 1
ATOM 1330 N N . ILE A 1 170 ? 2.448 5.413 -11.671 1.00 96.06 170 ILE A N 1
ATOM 1331 C CA . ILE A 1 170 ? 2.130 6.312 -10.552 1.00 96.06 170 ILE A CA 1
ATOM 1332 C C . ILE A 1 170 ? 1.419 7.567 -11.055 1.00 96.06 170 ILE A C 1
ATOM 1334 O O . ILE A 1 170 ? 0.437 7.982 -10.451 1.00 96.06 170 ILE A O 1
ATOM 1338 N N . LYS A 1 171 ? 1.874 8.164 -12.163 1.00 95.56 171 LYS A N 1
ATOM 1339 C CA . LYS A 1 171 ? 1.201 9.327 -12.762 1.00 95.56 171 LYS A CA 1
ATOM 1340 C C . LYS A 1 171 ? -0.242 8.989 -13.137 1.00 95.56 171 LYS A C 1
ATOM 1342 O O . LYS A 1 171 ? -1.158 9.649 -12.654 1.00 95.56 171 LYS A O 1
ATOM 1347 N N . ARG A 1 172 ? -0.432 7.929 -13.934 1.00 94.06 172 ARG A N 1
ATOM 1348 C CA . ARG A 1 172 ? -1.753 7.488 -14.408 1.00 94.06 172 ARG A CA 1
ATOM 1349 C C . ARG A 1 172 ? -2.674 7.121 -13.246 1.00 94.06 172 ARG A C 1
ATOM 1351 O O . ARG A 1 172 ? -3.804 7.591 -13.187 1.00 94.06 172 ARG A O 1
ATOM 1358 N N . SER A 1 173 ? -2.180 6.333 -12.289 1.00 95.44 173 SER A N 1
ATOM 1359 C CA . SER A 1 173 ? -2.986 5.875 -11.157 1.00 95.44 173 SER A CA 1
ATOM 1360 C C . SER A 1 173 ? -3.402 7.024 -10.239 1.00 95.44 173 SER A C 1
ATOM 1362 O O . SER A 1 173 ? -4.538 7.059 -9.779 1.00 95.44 173 SER A O 1
ATOM 1364 N N . LYS A 1 174 ? -2.507 7.988 -9.984 1.00 97.50 174 LYS A N 1
ATOM 1365 C CA . LYS A 1 174 ? -2.836 9.173 -9.183 1.00 97.50 174 LYS A CA 1
ATOM 1366 C C . LYS A 1 174 ? -3.901 10.032 -9.853 1.00 97.50 174 LYS A C 1
ATOM 1368 O O . LYS A 1 174 ? -4.883 10.353 -9.201 1.00 97.50 174 LYS A O 1
ATOM 1373 N N . GLN A 1 175 ? -3.741 10.321 -11.145 1.00 96.31 175 GLN A N 1
ATOM 1374 C CA . GLN A 1 175 ? -4.732 11.078 -11.915 1.00 96.31 175 GLN A CA 1
ATOM 1375 C C . GLN A 1 175 ? -6.104 10.390 -11.904 1.00 96.31 175 GLN A C 1
ATOM 1377 O O . GLN A 1 175 ? -7.122 11.045 -11.700 1.00 96.31 175 GLN A O 1
ATOM 1382 N N . ALA A 1 176 ? -6.135 9.064 -12.069 1.00 96.00 176 ALA A N 1
ATOM 1383 C CA . ALA A 1 176 ? -7.373 8.292 -12.017 1.00 96.00 176 ALA A CA 1
ATOM 1384 C C . ALA A 1 176 ? -8.038 8.337 -10.629 1.00 96.00 176 ALA A C 1
ATOM 1386 O O . ALA A 1 176 ? -9.252 8.498 -10.545 1.00 96.00 176 ALA A O 1
ATOM 1387 N N . MET A 1 177 ? -7.264 8.238 -9.541 1.00 96.50 177 MET A N 1
ATOM 1388 C CA . MET A 1 177 ? -7.808 8.371 -8.186 1.00 96.50 177 MET A CA 1
ATOM 1389 C C . MET A 1 177 ? -8.294 9.793 -7.897 1.00 96.50 177 MET A C 1
ATOM 1391 O O . MET A 1 177 ? -9.368 9.944 -7.336 1.00 96.50 177 MET A O 1
ATOM 1395 N N . GLU A 1 178 ? -7.566 10.832 -8.303 1.00 95.69 178 GLU A N 1
ATOM 1396 C CA . GLU A 1 178 ? -8.011 12.226 -8.155 1.00 95.69 178 GLU A CA 1
ATOM 1397 C C . GLU A 1 178 ? -9.352 12.459 -8.873 1.00 95.69 178 GLU A C 1
ATOM 1399 O O . GLU A 1 178 ? -10.289 12.977 -8.270 1.00 95.69 178 GLU A O 1
ATOM 1404 N N . ALA A 1 179 ? -9.485 11.993 -10.120 1.00 94.00 179 ALA A N 1
ATOM 1405 C CA . ALA A 1 179 ? -10.742 12.065 -10.866 1.00 94.00 179 ALA A CA 1
ATOM 1406 C C . ALA A 1 179 ? -11.875 11.265 -10.198 1.00 94.00 179 ALA A C 1
ATOM 1408 O O . ALA A 1 179 ? -13.019 11.719 -10.155 1.00 94.00 179 ALA A O 1
ATOM 1409 N N . LEU A 1 180 ? -11.559 10.088 -9.648 1.00 92.19 180 LEU A N 1
ATOM 1410 C CA . LEU A 1 180 ? -12.514 9.262 -8.916 1.00 92.19 180 LEU A CA 1
ATOM 1411 C C . LEU A 1 180 ? -13.055 9.989 -7.680 1.00 92.19 180 LEU A C 1
ATOM 1413 O O . LEU A 1 180 ? -14.266 10.012 -7.482 1.00 92.19 180 LEU A O 1
ATOM 1417 N N . LEU A 1 181 ? -12.182 10.604 -6.880 1.00 89.88 181 LEU A N 1
ATOM 1418 C CA . LEU A 1 181 ? -12.583 11.329 -5.671 1.00 89.88 181 LEU A CA 1
ATOM 1419 C C . LEU A 1 181 ? -13.500 12.508 -6.001 1.00 89.88 181 LEU A C 1
ATOM 1421 O O . LEU A 1 181 ? -14.548 12.638 -5.378 1.00 89.88 181 LEU A O 1
ATOM 1425 N N . LEU A 1 182 ? -13.167 13.288 -7.035 1.00 87.69 182 LEU A N 1
ATOM 1426 C CA . LEU A 1 182 ? -14.020 14.383 -7.506 1.00 87.69 182 LEU A CA 1
ATOM 1427 C C . LEU A 1 182 ? -15.411 13.881 -7.919 1.00 87.69 182 LEU A C 1
ATOM 1429 O O . LEU A 1 182 ? -16.418 14.449 -7.512 1.00 87.69 182 LEU A O 1
ATOM 1433 N N . SER A 1 183 ? -15.479 12.763 -8.652 1.00 84.12 183 SER A N 1
ATOM 1434 C CA . SER A 1 183 ? -16.763 12.193 -9.090 1.00 84.12 183 SER A CA 1
ATOM 1435 C C . SER A 1 183 ? -17.663 11.731 -7.937 1.00 84.12 183 SER A C 1
ATOM 1437 O O . SER A 1 183 ? -18.877 11.640 -8.102 1.00 84.12 183 SER A O 1
ATOM 1439 N N . ILE A 1 184 ? -17.074 11.421 -6.778 1.00 78.50 184 ILE A N 1
ATOM 1440 C CA . ILE A 1 184 ? -17.799 10.958 -5.591 1.00 78.50 184 ILE A CA 1
ATOM 1441 C C . ILE A 1 184 ? -18.256 12.144 -4.747 1.00 78.50 184 ILE A C 1
ATOM 1443 O O . ILE A 1 184 ? -19.359 12.096 -4.213 1.00 78.50 184 ILE A O 1
ATOM 1447 N N . GLU A 1 185 ? -17.461 13.212 -4.655 1.00 72.19 185 GLU A N 1
ATOM 1448 C CA . GLU A 1 185 ? -17.844 14.452 -3.962 1.00 72.19 185 GLU A CA 1
ATOM 1449 C C . GLU A 1 185 ? -19.012 15.180 -4.645 1.00 72.19 185 GLU A C 1
ATOM 1451 O O . GLU A 1 185 ? -19.770 15.886 -3.985 1.00 72.19 185 GLU A O 1
ATOM 1456 N N . GLU A 1 186 ? -19.193 14.986 -5.953 1.00 61.59 186 GLU A N 1
ATOM 1457 C CA . GLU A 1 186 ? -20.304 15.554 -6.726 1.00 61.59 186 GLU A CA 1
ATOM 1458 C C . GLU A 1 186 ? -21.637 14.789 -6.557 1.00 61.59 186 GLU A C 1
ATOM 1460 O O . GLU A 1 186 ? -22.679 15.249 -7.036 1.00 61.59 186 GLU A O 1
ATOM 1465 N N . MET A 1 187 ? -21.649 13.640 -5.867 1.00 57.50 187 MET A N 1
ATOM 1466 C CA . MET A 1 187 ? -22.882 12.896 -5.580 1.00 57.50 187 MET A CA 1
ATOM 1467 C C . MET A 1 187 ? -23.653 13.528 -4.401 1.00 57.50 187 MET A C 1
ATOM 1469 O O . MET A 1 187 ? -23.046 13.850 -3.386 1.00 57.50 187 MET A O 1
ATOM 1473 N N . PRO A 1 188 ? -24.990 13.696 -4.476 1.00 45.41 188 PRO A N 1
ATOM 1474 C CA . PRO A 1 188 ? -25.774 14.294 -3.389 1.00 45.41 188 PRO A CA 1
ATOM 1475 C C . PRO A 1 188 ? -25.716 13.458 -2.095 1.00 45.41 188 PRO A C 1
ATOM 1477 O O . PRO A 1 188 ? -25.719 12.232 -2.166 1.00 45.41 188 PRO A O 1
ATOM 1480 N N . ASP A 1 189 ? -25.772 14.108 -0.920 1.00 46.38 189 ASP A N 1
ATOM 1481 C CA . ASP A 1 189 ? -25.702 13.488 0.428 1.00 46.38 189 ASP A CA 1
ATOM 1482 C C . ASP A 1 189 ? -26.630 12.270 0.619 1.00 46.38 189 ASP A C 1
ATOM 1484 O O . ASP A 1 189 ? -26.304 11.325 1.334 1.00 46.38 189 ASP A O 1
ATOM 1488 N N . ASN A 1 190 ? -27.772 12.250 -0.072 1.00 42.72 190 ASN A N 1
ATOM 1489 C CA . ASN A 1 190 ? -28.763 11.168 -0.018 1.00 42.72 190 ASN A CA 1
ATOM 1490 C C . ASN A 1 190 ? -28.317 9.892 -0.767 1.00 42.72 190 ASN A C 1
ATOM 1492 O O . ASN A 1 190 ? -28.953 8.848 -0.642 1.00 42.72 190 ASN A O 1
ATOM 1496 N N . ALA A 1 191 ? -27.265 9.999 -1.580 1.00 41.94 191 ALA A N 1
ATOM 1497 C CA . ALA A 1 191 ? -26.552 8.914 -2.250 1.00 41.94 191 ALA A CA 1
ATOM 1498 C C . ALA A 1 191 ? -25.170 8.659 -1.618 1.00 41.94 191 ALA A C 1
ATOM 1500 O O . ALA A 1 191 ? -24.509 7.677 -1.960 1.00 41.94 191 ALA A O 1
ATOM 1501 N N . HIS A 1 192 ? -24.734 9.505 -0.675 1.00 45.84 192 HIS A N 1
ATOM 1502 C CA . HIS A 1 192 ? -23.581 9.186 0.150 1.00 45.84 192 HIS A CA 1
ATOM 1503 C C . HIS A 1 192 ? -23.925 8.033 1.099 1.00 45.84 192 HIS A C 1
ATOM 1505 O O . HIS A 1 192 ? -25.032 7.974 1.642 1.00 45.84 192 HIS A O 1
ATOM 1511 N N . PRO A 1 193 ? -22.980 7.112 1.332 1.00 48.81 193 PRO A N 1
ATOM 1512 C CA . PRO A 1 193 ? -23.189 5.945 2.173 1.00 48.81 193 PRO A CA 1
ATOM 1513 C C . PRO A 1 193 ? -23.186 6.338 3.654 1.00 48.81 193 PRO A C 1
ATOM 1515 O O . PRO A 1 193 ? -22.257 6.044 4.391 1.00 48.81 193 PRO A O 1
ATOM 1518 N N . SER A 1 194 ? -24.223 7.046 4.092 1.00 40.81 194 SER A N 1
ATOM 1519 C CA . SER A 1 194 ? -24.397 7.469 5.484 1.00 40.81 194 SER A CA 1
ATOM 1520 C C . SER A 1 194 ? -25.392 6.592 6.254 1.00 40.81 194 SER A C 1
ATOM 1522 O O . SER A 1 194 ? -25.665 6.846 7.424 1.00 40.81 194 SER A O 1
ATOM 1524 N N . SER A 1 195 ? -25.913 5.517 5.649 1.00 35.56 195 SER A N 1
ATOM 1525 C CA . SER A 1 195 ? -26.643 4.456 6.357 1.00 35.56 195 SER A CA 1
ATOM 1526 C C . SER A 1 195 ? -26.758 3.182 5.510 1.00 35.56 195 SER A C 1
ATOM 1528 O O . SER A 1 195 ? -27.017 3.274 4.306 1.00 35.56 195 SER A O 1
ATOM 1530 N N . PRO A 1 196 ? -26.622 1.981 6.105 1.00 35.12 196 PRO A N 1
ATOM 1531 C CA . PRO A 1 196 ? -26.892 0.731 5.408 1.00 35.12 196 PRO A CA 1
ATOM 1532 C C . PRO A 1 196 ? -28.387 0.666 5.077 1.00 35.12 196 PRO A C 1
ATOM 1534 O O . PRO A 1 196 ? -29.223 0.364 5.926 1.00 35.12 196 PRO A O 1
ATOM 1537 N N . THR A 1 197 ? -28.746 0.972 3.831 1.00 34.81 197 THR A N 1
ATOM 1538 C CA . THR A 1 197 ? -30.102 0.708 3.347 1.00 34.81 197 THR A CA 1
ATOM 1539 C C . THR A 1 197 ? -30.209 -0.791 3.093 1.00 34.81 197 THR A C 1
ATOM 1541 O O . THR A 1 197 ? -29.622 -1.313 2.147 1.00 34.81 197 THR A O 1
ATOM 1544 N N . LEU A 1 198 ? -30.936 -1.493 3.964 1.00 32.94 198 LEU A N 1
ATOM 1545 C CA . LEU A 1 198 ? -31.422 -2.848 3.707 1.00 32.94 198 LEU A CA 1
ATOM 1546 C C . LEU A 1 198 ? -32.258 -2.816 2.422 1.00 32.94 198 LEU A C 1
ATOM 1548 O O . LEU A 1 198 ? -33.357 -2.262 2.408 1.00 32.94 198 LEU A O 1
ATOM 1552 N N . LEU A 1 199 ? -31.740 -3.390 1.337 1.00 31.80 199 LEU A N 1
ATOM 1553 C CA . LEU A 1 199 ? -32.548 -3.620 0.144 1.00 31.80 199 LEU A CA 1
ATOM 1554 C C . LEU A 1 199 ? -33.605 -4.692 0.471 1.00 31.80 199 LEU A C 1
ATOM 1556 O O . LEU A 1 199 ? -33.245 -5.743 1.012 1.00 31.80 199 LEU A O 1
ATOM 1560 N N . PRO A 1 200 ? -34.897 -4.469 0.162 1.00 31.17 200 PRO A N 1
ATOM 1561 C CA . PRO A 1 200 ? -35.899 -5.512 0.293 1.00 31.17 200 PRO A CA 1
ATOM 1562 C C . PRO A 1 200 ? -35.619 -6.609 -0.735 1.00 31.17 200 PRO A C 1
ATOM 1564 O O . PRO A 1 200 ? -35.368 -6.329 -1.908 1.00 31.17 200 PRO A O 1
ATOM 1567 N N . GLY A 1 201 ? -35.655 -7.861 -0.273 1.00 38.81 201 GLY A N 1
ATOM 1568 C CA . GLY A 1 201 ? -35.452 -9.043 -1.102 1.00 38.81 201 GLY A CA 1
ATOM 1569 C C . GLY A 1 201 ? -36.368 -9.035 -2.325 1.00 38.81 201 GLY A C 1
ATOM 1570 O O . GLY A 1 201 ? -37.589 -8.979 -2.197 1.00 38.81 201 GLY A O 1
ATOM 1571 N N . GLY A 1 202 ? -35.757 -9.090 -3.506 1.00 27.12 202 GLY A N 1
ATOM 1572 C CA . GLY A 1 202 ? -36.431 -9.209 -4.791 1.00 27.12 202 GLY A CA 1
ATOM 1573 C C . GLY A 1 202 ? -35.762 -10.303 -5.611 1.00 27.12 202 GLY A C 1
ATOM 1574 O O . GLY A 1 202 ? -34.587 -10.207 -5.954 1.00 27.12 202 GLY A O 1
ATOM 1575 N N . GLU A 1 203 ? -36.514 -11.367 -5.865 1.00 33.97 203 GLU A N 1
ATOM 1576 C CA . GLU A 1 203 ? -36.119 -12.560 -6.607 1.00 33.97 203 GLU A CA 1
ATOM 1577 C C . GLU A 1 203 ? -35.689 -12.229 -8.045 1.00 33.97 203 GLU A C 1
ATOM 1579 O O . GLU A 1 203 ? -36.387 -11.509 -8.758 1.00 33.97 203 GLU A O 1
ATOM 1584 N N . GLY A 1 204 ? -34.562 -12.784 -8.512 1.00 25.02 204 GLY A N 1
ATOM 1585 C CA . GLY A 1 204 ? -34.111 -12.494 -9.877 1.00 25.02 204 GLY A CA 1
ATOM 1586 C C . GLY A 1 204 ? -32.788 -13.103 -10.336 1.00 25.02 204 GLY A C 1
ATOM 1587 O O . GLY A 1 204 ? -31.947 -12.387 -10.853 1.00 25.02 204 GLY A O 1
ATOM 1588 N N . ARG A 1 205 ? -32.626 -14.423 -10.173 1.00 28.02 205 ARG A N 1
ATOM 1589 C CA . ARG A 1 205 ? -31.809 -15.340 -11.005 1.00 28.02 205 ARG A CA 1
ATOM 1590 C C . ARG A 1 205 ? -30.404 -14.883 -11.455 1.00 28.02 205 ARG A C 1
ATOM 1592 O O . ARG A 1 205 ? -30.254 -14.386 -12.560 1.00 28.02 205 ARG A O 1
ATOM 1599 N N . PHE A 1 206 ? -29.385 -15.309 -10.706 1.00 26.19 206 PHE A N 1
ATOM 1600 C CA . PHE A 1 206 ? -28.268 -16.130 -11.213 1.00 26.19 206 PHE A CA 1
ATOM 1601 C C . PHE A 1 206 ? -27.757 -17.014 -10.055 1.00 26.19 206 PHE A C 1
ATOM 1603 O O . PHE A 1 206 ? -26.905 -16.618 -9.269 1.00 26.19 206 PHE A O 1
ATOM 1610 N N . ALA A 1 207 ? -28.349 -18.207 -9.916 1.00 25.41 207 ALA A N 1
ATOM 1611 C CA . ALA A 1 207 ? -27.780 -19.332 -9.159 1.00 25.41 207 ALA A CA 1
ATOM 1612 C C . ALA A 1 207 ? -26.580 -19.883 -9.962 1.00 25.41 207 ALA A C 1
ATOM 1614 O O . ALA A 1 207 ? -26.627 -19.856 -11.189 1.00 25.41 207 ALA A O 1
ATOM 1615 N N . ALA A 1 208 ? -25.470 -20.355 -9.399 1.00 25.92 208 ALA A N 1
ATOM 1616 C CA . ALA A 1 208 ? -25.262 -21.262 -8.270 1.00 25.92 208 ALA A CA 1
ATOM 1617 C C . ALA A 1 208 ? -23.828 -21.023 -7.724 1.00 25.92 208 ALA A C 1
ATOM 1619 O O . ALA A 1 208 ? -22.973 -20.571 -8.476 1.00 25.92 208 ALA A O 1
ATOM 1620 N N . GLN A 1 209 ? -23.441 -21.277 -6.475 1.00 26.34 209 GLN A N 1
ATOM 1621 C CA . GLN A 1 209 ? -23.903 -22.248 -5.492 1.00 26.34 209 GLN A CA 1
ATOM 162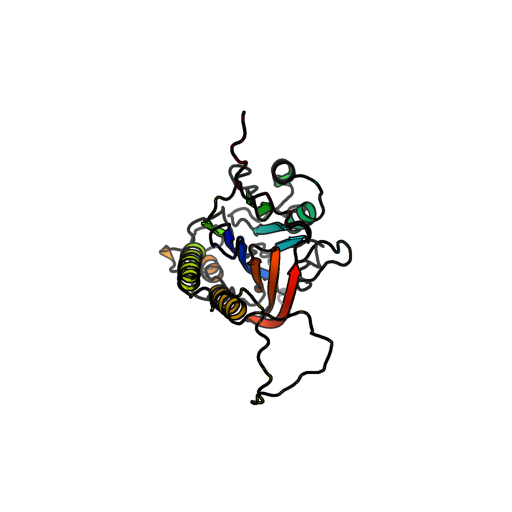2 C C . GLN A 1 209 ? -23.442 -21.728 -4.114 1.00 26.34 209 GLN A C 1
ATOM 1624 O O . GLN A 1 209 ? -22.245 -21.618 -3.860 1.00 26.34 209 GLN A O 1
ATOM 1629 N N . MET A 1 210 ? -24.400 -21.329 -3.273 1.00 28.66 210 MET A N 1
ATOM 1630 C CA . MET A 1 210 ? -24.203 -20.985 -1.864 1.00 28.66 210 MET A CA 1
ATOM 1631 C C . MET A 1 210 ? -24.430 -22.249 -1.041 1.00 28.66 210 MET A C 1
ATOM 1633 O O . MET A 1 210 ? -25.516 -22.816 -1.119 1.00 28.66 210 MET A O 1
ATOM 1637 N N . ASP A 1 211 ? -23.453 -22.617 -0.218 1.00 28.20 211 ASP A N 1
ATOM 1638 C CA . ASP A 1 211 ? -23.723 -23.287 1.049 1.00 28.20 211 ASP A CA 1
ATOM 1639 C C . ASP A 1 211 ? -23.422 -22.299 2.182 1.00 28.20 211 ASP A C 1
ATOM 1641 O O . ASP A 1 211 ? -22.500 -21.483 2.133 1.00 28.20 211 ASP A O 1
ATOM 1645 N N . CYS A 1 212 ? -24.321 -22.320 3.150 1.00 32.97 212 CYS A N 1
ATOM 1646 C CA . CYS A 1 212 ? -24.610 -21.321 4.163 1.00 32.97 212 CYS A CA 1
ATOM 1647 C C . CYS A 1 212 ? -23.608 -21.285 5.332 1.00 32.97 212 CYS A C 1
ATOM 1649 O O . CYS A 1 212 ? -23.233 -22.321 5.866 1.00 32.97 212 CYS A O 1
ATOM 1651 N N . HIS A 1 213 ? -23.262 -20.075 5.797 1.00 28.39 213 HIS A N 1
ATOM 1652 C CA . HIS A 1 213 ? -22.864 -19.765 7.184 1.00 28.39 213 HIS A CA 1
ATOM 1653 C C . HIS A 1 213 ? -23.000 -18.235 7.441 1.00 28.39 213 HIS A C 1
ATOM 1655 O O . HIS A 1 213 ? -23.216 -17.482 6.492 1.00 28.39 213 HIS A O 1
ATOM 1661 N N . PRO A 1 214 ? -23.037 -17.750 8.698 1.00 34.25 214 PRO A N 1
ATOM 1662 C CA . PRO A 1 214 ? -23.934 -16.693 9.157 1.00 34.25 214 PRO A CA 1
ATOM 1663 C C . PRO A 1 214 ? -23.365 -15.285 8.894 1.00 34.25 214 PRO A C 1
ATOM 1665 O O . PRO A 1 214 ? -22.638 -14.729 9.711 1.00 34.25 214 PRO A O 1
ATOM 1668 N N . PHE A 1 215 ? -23.717 -14.693 7.752 1.00 36.56 215 PHE A N 1
ATOM 1669 C CA . PHE A 1 215 ? -23.377 -13.318 7.365 1.00 36.56 215 PHE A CA 1
ATOM 1670 C C . PHE A 1 215 ? -24.523 -12.355 7.726 1.00 36.56 215 PHE A C 1
ATOM 1672 O O . PHE A 1 215 ? -25.380 -12.064 6.900 1.00 36.56 215 PHE A O 1
ATOM 1679 N N . MET A 1 216 ? -24.558 -11.849 8.961 1.00 35.47 216 MET A N 1
ATOM 1680 C CA . MET A 1 216 ? -25.496 -10.787 9.388 1.00 35.47 216 MET A CA 1
ATOM 1681 C C . MET A 1 216 ? -24.761 -9.615 10.072 1.00 35.47 216 MET A C 1
ATOM 1683 O O . MET A 1 216 ? -25.275 -9.027 11.015 1.00 35.47 216 MET A O 1
ATOM 1687 N N . GLN A 1 217 ? -23.548 -9.278 9.600 1.00 42.47 217 GLN A N 1
ATOM 1688 C CA . GLN A 1 217 ? -22.747 -8.111 10.041 1.00 42.47 217 GLN A CA 1
ATOM 1689 C C . GLN A 1 217 ? -21.958 -7.402 8.904 1.00 42.47 217 GLN A C 1
ATOM 1691 O O . GLN A 1 217 ? -21.238 -6.446 9.166 1.00 42.47 217 GLN A O 1
ATOM 1696 N N . ASN A 1 218 ? -22.124 -7.809 7.635 1.00 50.88 218 ASN A N 1
ATOM 1697 C CA . ASN A 1 218 ? -21.297 -7.377 6.489 1.00 50.88 218 ASN A CA 1
ATOM 1698 C C . ASN A 1 218 ? -22.101 -6.660 5.382 1.00 50.88 218 ASN A C 1
ATOM 1700 O O . ASN A 1 218 ? -21.980 -7.001 4.206 1.00 50.88 218 ASN A O 1
ATOM 1704 N N . SER A 1 219 ? -22.964 -5.698 5.713 1.00 62.72 219 SER A N 1
ATOM 1705 C CA . SER A 1 219 ? -23.619 -4.896 4.668 1.00 62.72 219 SER A CA 1
ATOM 1706 C C . SER A 1 219 ? -22.651 -3.833 4.135 1.00 62.72 219 SER A C 1
ATOM 1708 O O . SER A 1 219 ? -22.245 -2.951 4.889 1.00 62.72 219 SER A O 1
ATOM 1710 N N . ILE A 1 220 ? -22.299 -3.913 2.851 1.00 70.31 220 ILE A N 1
ATOM 1711 C CA . ILE A 1 220 ? -21.586 -2.862 2.108 1.00 70.31 220 ILE A CA 1
ATOM 1712 C C . ILE A 1 220 ? -22.648 -1.988 1.435 1.00 70.31 220 ILE A C 1
ATOM 1714 O O . ILE A 1 220 ? -23.566 -2.516 0.803 1.00 70.31 220 ILE A O 1
ATOM 1718 N N . SER A 1 221 ? -22.562 -0.667 1.579 1.00 75.69 221 SER A N 1
ATOM 1719 C CA . SER A 1 221 ? -23.472 0.243 0.874 1.00 75.69 221 SER A CA 1
ATOM 1720 C C . SER A 1 221 ? -23.223 0.223 -0.641 1.00 75.69 221 SER A C 1
ATOM 1722 O O . SER A 1 221 ? -22.123 -0.080 -1.102 1.00 75.69 221 SER A O 1
ATOM 1724 N N . ALA A 1 222 ? -24.225 0.595 -1.444 1.00 72.19 222 ALA A N 1
ATOM 1725 C CA . ALA A 1 222 ? -24.065 0.659 -2.900 1.00 72.19 222 ALA A CA 1
ATOM 1726 C C . ALA A 1 222 ? -22.919 1.604 -3.323 1.00 72.19 222 ALA A C 1
ATOM 1728 O O . ALA A 1 222 ? -22.140 1.259 -4.208 1.00 72.19 222 ALA A O 1
ATOM 1729 N N . GLY A 1 223 ? -22.770 2.746 -2.640 1.00 79.94 223 GLY A N 1
ATOM 1730 C CA . GLY A 1 223 ? -21.695 3.707 -2.903 1.00 79.94 223 GLY A CA 1
ATOM 1731 C C . GLY A 1 223 ? -20.301 3.183 -2.541 1.00 79.94 223 GLY A C 1
ATOM 1732 O O . GLY A 1 223 ? -19.367 3.346 -3.321 1.00 79.94 223 GLY A O 1
ATOM 1733 N N . GLU A 1 224 ? -20.143 2.502 -1.398 1.00 85.19 224 GLU A N 1
ATOM 1734 C CA . GLU A 1 224 ? -18.868 1.852 -1.042 1.00 85.19 224 GLU A CA 1
ATOM 1735 C C . GLU A 1 224 ? -18.511 0.735 -2.027 1.00 85.19 224 GLU A C 1
ATOM 1737 O O . GLU A 1 224 ? -17.351 0.607 -2.417 1.00 85.19 224 GLU A O 1
ATOM 1742 N N . ALA A 1 225 ? -19.499 -0.061 -2.447 1.00 85.06 225 ALA A N 1
ATOM 1743 C CA . ALA A 1 225 ? -19.298 -1.126 -3.421 1.00 85.06 225 ALA A CA 1
ATOM 1744 C C . ALA A 1 225 ? -18.858 -0.567 -4.783 1.00 85.06 225 ALA A C 1
ATOM 1746 O O . ALA A 1 225 ? -17.936 -1.108 -5.394 1.00 85.06 225 ALA A O 1
ATOM 1747 N N . GLU A 1 226 ? -19.464 0.534 -5.239 1.00 88.44 226 GLU A N 1
ATOM 1748 C CA . GLU A 1 226 ? -19.072 1.217 -6.475 1.00 88.44 226 GLU A CA 1
ATOM 1749 C C . GLU A 1 226 ? -17.657 1.804 -6.378 1.00 88.44 226 GLU A C 1
ATOM 1751 O O . GLU A 1 226 ? -16.835 1.585 -7.272 1.00 88.44 226 GLU A O 1
ATOM 1756 N N . LEU A 1 227 ? -17.339 2.498 -5.279 1.00 91.25 227 LEU A N 1
ATOM 1757 C CA . LEU A 1 227 ? -16.000 3.032 -5.022 1.00 91.25 227 LEU A CA 1
ATOM 1758 C C . LEU A 1 227 ? -14.953 1.912 -5.022 1.00 91.25 227 LEU A C 1
ATOM 1760 O O . LEU A 1 227 ? -13.949 1.998 -5.731 1.00 91.25 227 LEU A O 1
ATOM 1764 N N . ALA A 1 228 ? -15.200 0.829 -4.284 1.00 94.19 228 ALA A N 1
ATOM 1765 C CA . ALA A 1 228 ? -14.300 -0.316 -4.253 1.00 94.19 228 ALA A CA 1
ATOM 1766 C C . ALA A 1 228 ? -14.136 -0.956 -5.639 1.00 94.19 228 ALA A C 1
ATOM 1768 O O . ALA A 1 228 ? -13.014 -1.280 -6.031 1.00 94.19 228 ALA A O 1
ATOM 1769 N N . ALA A 1 229 ? -15.219 -1.095 -6.409 1.00 94.81 229 ALA A N 1
ATOM 1770 C CA . ALA A 1 229 ? -15.167 -1.627 -7.767 1.00 94.81 229 ALA A CA 1
ATOM 1771 C C . ALA A 1 229 ? -14.282 -0.773 -8.688 1.00 94.81 229 ALA A C 1
ATOM 1773 O O . ALA A 1 229 ? -13.403 -1.326 -9.350 1.00 94.81 229 ALA A O 1
ATOM 1774 N N . LYS A 1 230 ? -14.440 0.558 -8.670 1.00 96.00 230 LYS A N 1
ATOM 1775 C CA . LYS A 1 230 ? -13.615 1.495 -9.455 1.00 96.00 230 LYS A CA 1
ATOM 1776 C C . LYS A 1 230 ? -12.138 1.469 -9.036 1.00 96.00 230 LYS A C 1
ATOM 1778 O O . LYS A 1 230 ? -11.247 1.530 -9.882 1.00 96.00 230 LYS A O 1
ATOM 1783 N N . LEU A 1 231 ? -11.849 1.315 -7.742 1.00 97.75 231 LEU A N 1
ATOM 1784 C CA . LEU A 1 231 ? -10.473 1.144 -7.256 1.00 97.75 231 LEU A CA 1
ATOM 1785 C C . LEU A 1 231 ? -9.862 -0.185 -7.716 1.00 97.75 231 LEU A C 1
ATOM 1787 O O . LEU A 1 231 ? -8.698 -0.220 -8.110 1.00 97.75 231 LEU A O 1
ATOM 1791 N N . PHE A 1 232 ? -10.631 -1.276 -7.712 1.00 98.19 232 PHE A N 1
ATOM 1792 C CA . PHE A 1 232 ? -10.163 -2.552 -8.253 1.00 98.19 232 PHE A CA 1
ATOM 1793 C C . PHE A 1 232 ? -9.970 -2.522 -9.769 1.00 98.19 232 PHE A C 1
ATOM 1795 O O . PHE A 1 232 ? -9.039 -3.155 -10.264 1.00 98.19 232 PHE A O 1
ATOM 1802 N N . GLU A 1 233 ? -10.811 -1.792 -10.501 1.00 97.06 233 GLU A N 1
ATOM 1803 C CA . GLU A 1 233 ? -10.633 -1.560 -11.934 1.00 97.06 233 GLU A CA 1
ATOM 1804 C C . GLU A 1 233 ? -9.290 -0.869 -12.200 1.00 97.06 233 GLU A C 1
ATOM 1806 O O . GLU A 1 233 ? -8.488 -1.375 -12.986 1.00 97.06 233 GLU A O 1
ATOM 1811 N N . LEU A 1 234 ? -8.976 0.193 -11.452 1.00 96.94 234 LEU A N 1
ATOM 1812 C CA . LEU A 1 234 ? -7.673 0.860 -11.505 1.00 96.94 234 LEU A CA 1
ATOM 1813 C C . LEU A 1 234 ? -6.524 -0.118 -11.207 1.00 96.94 234 LEU A C 1
ATOM 1815 O O . LEU A 1 234 ? -5.544 -0.174 -11.953 1.00 96.94 234 LEU A O 1
ATOM 1819 N N . LEU A 1 235 ? -6.643 -0.929 -10.150 1.00 97.88 235 LEU A N 1
ATOM 1820 C CA . LEU A 1 235 ? -5.629 -1.929 -9.788 1.00 97.88 235 LEU A CA 1
ATOM 1821 C C . LEU A 1 235 ? -5.459 -3.045 -10.827 1.00 97.88 235 LEU A C 1
ATOM 1823 O O . LEU A 1 235 ? -4.470 -3.776 -10.761 1.00 97.88 235 LEU A O 1
ATOM 1827 N N . SER A 1 236 ? -6.388 -3.186 -11.772 1.00 97.00 236 SER A N 1
ATOM 1828 C CA . SER A 1 236 ? -6.350 -4.202 -12.824 1.00 97.00 236 SER A CA 1
ATOM 1829 C C . SER A 1 236 ? -5.659 -3.744 -14.117 1.00 97.00 236 SER A C 1
ATOM 1831 O O . SER A 1 236 ? -5.548 -4.546 -15.046 1.00 97.00 236 SER A O 1
ATOM 1833 N N . ASP A 1 237 ? -5.159 -2.501 -14.180 1.00 96.06 237 ASP A N 1
ATOM 1834 C CA . ASP A 1 237 ? -4.499 -1.941 -15.368 1.00 96.06 237 ASP A CA 1
ATOM 1835 C C . ASP A 1 237 ? -3.230 -2.726 -15.757 1.00 96.06 237 ASP A C 1
ATOM 1837 O O . ASP A 1 237 ? -2.219 -2.739 -15.044 1.00 96.06 237 ASP A O 1
ATOM 1841 N N . ARG A 1 238 ? -3.285 -3.353 -16.937 1.00 95.06 238 ARG A N 1
ATOM 1842 C CA . ARG A 1 238 ? -2.215 -4.163 -17.546 1.00 95.06 238 ARG A CA 1
ATOM 1843 C C . ARG A 1 238 ? -1.415 -3.404 -18.610 1.00 95.06 238 ARG A C 1
ATOM 1845 O O . ARG A 1 238 ? -0.595 -4.008 -19.293 1.00 95.06 238 ARG A O 1
ATOM 1852 N N . SER A 1 239 ? -1.668 -2.110 -18.782 1.00 94.12 239 SER A N 1
ATOM 1853 C CA . SER A 1 239 ? -1.086 -1.308 -19.856 1.00 9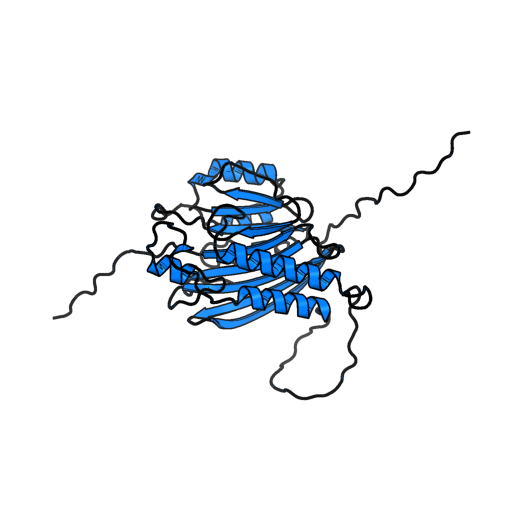4.12 239 SER A CA 1
ATOM 1854 C C . SER A 1 239 ? 0.402 -1.074 -19.622 1.00 94.12 239 SER A C 1
ATOM 1856 O O . SER A 1 239 ? 0.796 -0.423 -18.646 1.00 94.12 239 SER A O 1
ATOM 1858 N N . GLU A 1 240 ? 1.229 -1.545 -20.552 1.00 94.50 240 GLU A N 1
ATOM 1859 C CA . GLU A 1 240 ? 2.652 -1.219 -20.572 1.00 94.50 240 GLU A CA 1
ATOM 1860 C C . GLU A 1 240 ? 2.864 0.277 -20.852 1.00 94.50 240 GLU A C 1
ATOM 1862 O O . GLU A 1 240 ? 2.050 0.940 -21.503 1.00 94.50 240 GLU A O 1
ATOM 1867 N N . ALA A 1 241 ? 3.936 0.837 -20.301 1.00 94.44 241 ALA A N 1
ATOM 1868 C CA . ALA A 1 241 ? 4.343 2.206 -20.589 1.00 94.44 241 ALA A CA 1
ATOM 1869 C C . ALA A 1 241 ? 5.245 2.262 -21.838 1.00 94.44 241 ALA A C 1
ATOM 1871 O O . ALA A 1 241 ? 5.982 1.304 -22.088 1.00 94.44 241 ALA A O 1
ATOM 1872 N N . PRO A 1 242 ? 5.228 3.375 -22.594 1.00 95.75 242 PRO A N 1
ATOM 1873 C CA . PRO A 1 242 ? 6.172 3.608 -23.684 1.00 95.75 242 PRO A CA 1
ATOM 1874 C C . PRO A 1 242 ? 7.629 3.532 -23.214 1.00 95.75 242 PRO A C 1
ATOM 1876 O O . PRO A 1 242 ? 7.950 3.966 -22.107 1.00 95.75 242 PRO A O 1
ATOM 1879 N N . ASP A 1 243 ? 8.515 3.011 -24.066 1.00 95.88 243 ASP A N 1
ATOM 1880 C CA . ASP A 1 243 ? 9.932 2.788 -23.742 1.00 95.88 243 ASP A CA 1
ATOM 1881 C C . ASP A 1 243 ? 10.671 4.034 -23.258 1.00 95.88 243 ASP A C 1
ATOM 1883 O O . ASP A 1 243 ? 11.522 3.951 -22.376 1.00 95.88 243 ASP A O 1
ATOM 1887 N N . ASP A 1 244 ? 10.363 5.180 -23.856 1.00 95.62 244 ASP A N 1
ATOM 1888 C CA . ASP A 1 244 ? 10.956 6.481 -23.559 1.00 95.62 244 ASP A CA 1
ATOM 1889 C C . ASP A 1 244 ? 10.467 7.074 -22.230 1.00 95.62 244 ASP A C 1
ATOM 1891 O O . ASP A 1 244 ? 11.105 7.974 -21.682 1.00 95.62 244 ASP A O 1
ATOM 1895 N N . GLU A 1 245 ? 9.384 6.533 -21.667 1.00 93.88 245 GLU A N 1
ATOM 1896 C CA . GLU A 1 245 ? 8.889 6.881 -20.336 1.00 93.88 245 GLU A CA 1
ATOM 1897 C C . GLU A 1 245 ? 9.337 5.898 -19.241 1.00 93.88 245 GLU A C 1
ATOM 1899 O O . GLU A 1 245 ? 9.124 6.151 -18.045 1.00 93.88 245 GLU A O 1
ATOM 1904 N N . LEU A 1 246 ? 9.941 4.766 -19.617 1.00 92.69 246 LEU A N 1
ATOM 1905 C CA . LEU A 1 246 ? 10.398 3.769 -18.658 1.00 92.69 246 LEU A CA 1
ATOM 1906 C C . LEU A 1 246 ? 11.593 4.288 -17.848 1.00 92.69 246 LEU A C 1
ATOM 1908 O O . LEU A 1 246 ? 12.514 4.903 -18.389 1.00 92.69 246 LEU A O 1
ATOM 1912 N N . PRO A 1 247 ? 11.635 4.016 -16.533 1.00 91.25 247 PRO A N 1
ATOM 1913 C CA . PRO A 1 247 ? 12.814 4.328 -15.744 1.00 91.25 247 PRO A CA 1
ATOM 1914 C C . PRO A 1 247 ? 13.965 3.378 -16.100 1.00 91.25 247 PRO A C 1
ATOM 1916 O O . PRO A 1 247 ? 13.744 2.212 -16.410 1.00 91.25 247 PRO A O 1
ATOM 1919 N N . ASP A 1 248 ? 15.207 3.832 -15.941 1.00 89.62 248 ASP A N 1
ATOM 1920 C CA . ASP A 1 248 ? 16.376 2.946 -15.937 1.00 89.62 248 ASP A CA 1
ATOM 1921 C C . ASP A 1 248 ? 16.748 2.598 -14.493 1.00 89.62 248 ASP A C 1
ATOM 1923 O O . ASP A 1 248 ? 17.499 3.312 -13.823 1.00 89.62 248 ASP A O 1
ATOM 1927 N N . THR A 1 249 ? 16.220 1.479 -13.991 1.00 86.44 249 THR A N 1
ATOM 1928 C CA . THR A 1 249 ? 16.581 0.978 -12.656 1.00 86.44 249 THR A CA 1
ATOM 1929 C C . THR A 1 249 ? 17.683 -0.080 -12.673 1.00 86.44 249 THR A C 1
ATOM 1931 O O . THR A 1 249 ? 18.072 -0.583 -11.614 1.00 86.44 249 THR A O 1
ATOM 1934 N N . GLY A 1 250 ? 18.229 -0.387 -13.856 1.00 85.31 250 GLY A N 1
ATOM 1935 C CA . GLY A 1 250 ? 19.270 -1.394 -14.059 1.00 85.31 250 GLY A CA 1
ATOM 1936 C C . GLY A 1 250 ? 18.794 -2.821 -14.319 1.00 85.31 250 GLY A C 1
ATOM 1937 O O . GLY A 1 250 ? 19.629 -3.720 -14.381 1.00 85.31 250 GLY A O 1
ATOM 1938 N N . VAL A 1 251 ? 17.487 -3.058 -14.464 1.00 83.62 251 VAL A N 1
ATOM 1939 C CA . VAL A 1 251 ? 16.946 -4.404 -14.745 1.00 83.62 251 VAL A CA 1
ATOM 1940 C C . VAL A 1 251 ? 16.895 -4.743 -16.242 1.00 83.62 251 VAL A C 1
ATOM 1942 O O . VAL A 1 251 ? 16.684 -5.908 -16.584 1.00 83.62 251 VAL A O 1
ATOM 1945 N N . GLY A 1 252 ? 17.148 -3.757 -17.111 1.00 88.88 252 GLY A N 1
ATOM 1946 C CA . GLY A 1 252 ? 17.093 -3.864 -18.571 1.00 88.88 252 GLY A CA 1
ATOM 1947 C C . GLY A 1 252 ? 15.709 -3.532 -19.142 1.00 88.88 252 GLY A C 1
ATOM 1948 O O . GLY A 1 252 ? 14.698 -3.727 -18.473 1.00 88.88 252 GLY A O 1
ATOM 1949 N N . LEU A 1 253 ? 15.671 -3.050 -20.390 1.00 91.19 253 LEU A N 1
ATOM 1950 C CA . LEU A 1 253 ? 14.466 -2.491 -21.023 1.00 91.19 253 LEU A CA 1
ATOM 1951 C C . LEU A 1 253 ? 13.275 -3.457 -21.042 1.00 91.19 253 LEU A C 1
ATOM 1953 O O . LEU A 1 253 ? 12.179 -3.083 -20.646 1.00 91.19 253 LEU A O 1
ATOM 1957 N N . GLN A 1 254 ? 13.494 -4.710 -21.456 1.00 90.75 254 GLN A N 1
ATOM 1958 C CA . GLN A 1 254 ? 12.424 -5.713 -21.511 1.00 90.75 254 GLN A CA 1
ATOM 1959 C C . GLN A 1 254 ? 11.747 -5.891 -20.149 1.00 90.75 254 GLN A C 1
ATOM 1961 O O . GLN A 1 254 ? 10.526 -5.914 -20.063 1.00 90.75 254 GLN A O 1
ATOM 1966 N N . ARG A 1 255 ? 12.537 -5.961 -19.073 1.00 87.56 255 ARG A N 1
ATOM 1967 C CA . ARG A 1 255 ? 11.974 -6.057 -17.728 1.00 87.56 255 ARG A CA 1
ATOM 1968 C C . ARG A 1 255 ? 11.285 -4.763 -17.338 1.00 87.56 255 ARG A C 1
ATOM 1970 O O . ARG A 1 255 ? 10.210 -4.818 -16.774 1.00 87.56 255 ARG A O 1
ATOM 1977 N N . GLU A 1 256 ? 11.847 -3.596 -17.636 1.00 91.56 256 GLU A N 1
ATOM 1978 C CA . GLU A 1 256 ? 11.147 -2.340 -17.339 1.00 91.56 256 GLU A CA 1
ATOM 1979 C C . GLU A 1 256 ? 9.750 -2.286 -17.979 1.00 91.56 256 GLU A C 1
ATOM 1981 O O . GLU A 1 256 ? 8.816 -1.858 -17.301 1.00 91.56 256 GLU A O 1
ATOM 1986 N N . ARG A 1 257 ? 9.574 -2.822 -19.198 1.00 92.50 257 ARG A N 1
ATOM 1987 C CA . ARG A 1 257 ? 8.253 -2.998 -19.831 1.00 92.50 257 ARG A CA 1
ATOM 1988 C C . ARG A 1 257 ? 7.349 -3.923 -19.025 1.00 92.50 257 ARG A C 1
ATOM 1990 O O . ARG A 1 257 ? 6.286 -3.486 -18.598 1.00 92.50 257 ARG A O 1
ATOM 1997 N N . GLU A 1 258 ? 7.802 -5.143 -18.733 1.00 90.12 258 GLU A N 1
ATOM 1998 C CA . GLU A 1 258 ? 7.048 -6.160 -17.971 1.00 90.12 258 GLU A CA 1
ATOM 1999 C C . GLU A 1 258 ? 6.622 -5.668 -16.572 1.00 90.12 258 GLU A C 1
ATOM 2001 O O . GLU A 1 258 ? 5.629 -6.116 -16.001 1.00 90.12 258 GLU A O 1
ATOM 2006 N N . LEU A 1 259 ? 7.387 -4.730 -16.013 1.00 90.44 259 LEU A N 1
ATOM 2007 C CA . LEU A 1 259 ? 7.222 -4.158 -14.680 1.00 90.44 259 LEU A CA 1
ATOM 2008 C C . LEU A 1 259 ? 6.507 -2.780 -14.698 1.00 90.44 259 LEU A C 1
ATOM 2010 O O . LEU A 1 259 ? 6.264 -2.155 -13.654 1.00 90.44 259 LEU A O 1
ATOM 2014 N N . SER A 1 260 ? 6.172 -2.267 -15.877 1.00 93.38 260 SER A N 1
ATOM 2015 C CA . SER A 1 260 ? 5.486 -0.983 -16.034 1.00 93.38 260 SER A CA 1
ATOM 2016 C C . SER A 1 260 ? 3.977 -0.998 -15.743 1.00 93.38 260 SER A C 1
ATOM 2018 O O . SER A 1 260 ? 3.495 0.049 -15.301 1.00 93.38 260 SER A O 1
ATOM 2020 N N . PRO A 1 261 ? 3.232 -2.117 -15.887 1.00 94.50 261 PRO A N 1
ATOM 2021 C CA . PRO A 1 261 ? 1.823 -2.171 -15.506 1.00 94.50 261 PRO A CA 1
ATOM 2022 C C . PRO A 1 261 ? 1.565 -1.988 -14.003 1.00 94.50 261 PRO A C 1
ATOM 2024 O O . PRO A 1 261 ? 2.465 -2.126 -13.163 1.00 94.50 261 PRO A O 1
ATOM 2027 N N . ILE A 1 262 ? 0.303 -1.702 -13.662 1.00 95.69 262 ILE A N 1
ATOM 2028 C CA . ILE A 1 262 ? -0.191 -1.734 -12.276 1.00 95.69 262 ILE A CA 1
ATOM 2029 C C . ILE A 1 262 ? -0.450 -3.183 -11.861 1.00 95.69 262 ILE A C 1
ATOM 2031 O O . ILE A 1 262 ? -0.023 -3.593 -10.782 1.00 95.69 262 ILE A O 1
ATOM 2035 N N . PHE A 1 263 ? -1.110 -3.957 -12.725 1.00 96.62 263 PHE A N 1
ATOM 2036 C CA . PHE A 1 263 ? -1.313 -5.390 -12.565 1.00 96.62 263 PHE A CA 1
ATOM 2037 C C . PHE A 1 263 ? -0.273 -6.160 -13.377 1.00 96.62 263 PHE A C 1
ATOM 2039 O O . PHE A 1 263 ? -0.300 -6.168 -14.610 1.00 96.62 263 PHE A O 1
ATOM 2046 N N . ILE A 1 264 ? 0.629 -6.849 -12.689 1.00 93.25 264 ILE A N 1
ATOM 2047 C CA . ILE A 1 264 ? 1.716 -7.600 -13.313 1.00 93.25 264 ILE A CA 1
ATOM 2048 C C . ILE A 1 264 ? 1.269 -9.034 -13.547 1.00 93.25 264 ILE A C 1
ATOM 2050 O O . ILE A 1 264 ? 0.833 -9.729 -12.626 1.00 93.25 264 ILE A O 1
ATOM 2054 N N . ASN A 1 265 ? 1.442 -9.501 -14.779 1.00 88.44 265 ASN A N 1
ATOM 2055 C CA . ASN A 1 265 ? 1.152 -10.871 -15.160 1.00 88.44 265 ASN A CA 1
ATOM 2056 C C . ASN A 1 265 ? 2.399 -11.535 -15.742 1.00 88.44 265 ASN A C 1
ATOM 2058 O O . ASN A 1 265 ? 2.837 -11.173 -16.829 1.00 88.44 265 ASN A O 1
ATOM 2062 N N . GLY A 1 266 ? 2.950 -12.508 -15.024 1.00 85.62 266 GLY A N 1
ATOM 2063 C CA . GLY A 1 266 ? 4.085 -13.303 -15.480 1.00 85.62 266 GLY A CA 1
ATOM 2064 C C . GLY A 1 266 ? 3.919 -14.775 -15.116 1.00 85.62 266 GLY A C 1
ATOM 2065 O O . GLY A 1 266 ? 2.931 -15.176 -14.504 1.00 85.62 266 GLY A O 1
ATOM 2066 N N . ASP A 1 267 ? 4.903 -15.597 -15.482 1.00 82.94 267 ASP A N 1
ATOM 2067 C CA . ASP A 1 267 ? 4.801 -17.056 -15.320 1.00 82.94 267 ASP A CA 1
ATOM 2068 C C . ASP A 1 267 ? 5.049 -17.517 -13.879 1.00 82.94 267 ASP A C 1
ATOM 2070 O O . ASP A 1 267 ? 4.338 -18.357 -13.332 1.00 82.94 267 ASP A O 1
ATOM 2074 N N . ARG A 1 268 ? 6.100 -16.978 -13.249 1.00 86.38 268 ARG A N 1
ATOM 2075 C CA . ARG A 1 268 ? 6.540 -17.345 -11.886 1.00 86.38 268 ARG A CA 1
ATOM 2076 C C . ARG A 1 268 ? 6.315 -16.236 -10.860 1.00 86.38 268 ARG A C 1
ATOM 2078 O O . ARG A 1 268 ? 6.538 -16.442 -9.667 1.00 86.38 268 ARG A O 1
ATOM 2085 N N . TYR A 1 269 ? 5.903 -15.071 -11.338 1.00 90.31 269 TYR A N 1
ATOM 2086 C CA . TYR A 1 269 ? 5.850 -13.826 -10.599 1.00 90.31 269 TYR A CA 1
ATOM 2087 C C . TYR A 1 269 ? 4.731 -12.946 -11.154 1.00 90.31 269 TYR A C 1
ATOM 2089 O O . TYR A 1 269 ? 4.576 -12.862 -12.370 1.00 90.31 269 TYR A O 1
ATOM 2097 N N . GLY A 1 270 ? 3.999 -12.265 -10.277 1.00 94.31 270 GLY A N 1
ATOM 2098 C CA . GLY A 1 270 ? 3.000 -11.277 -10.673 1.00 94.31 270 GLY A CA 1
ATOM 2099 C C . GLY A 1 270 ? 2.186 -10.782 -9.488 1.00 94.31 270 GLY A C 1
ATOM 2100 O O . GLY A 1 270 ? 2.494 -11.100 -8.334 1.00 94.31 270 GLY A O 1
ATOM 2101 N N . THR A 1 271 ? 1.135 -10.018 -9.771 1.00 95.88 271 THR A N 1
ATOM 2102 C CA . THR A 1 271 ? 0.200 -9.538 -8.753 1.00 95.88 271 THR A CA 1
ATOM 2103 C C . THR A 1 271 ? -0.477 -10.727 -8.079 1.00 95.88 271 THR A C 1
ATOM 2105 O O . THR A 1 271 ? -1.047 -11.598 -8.735 1.00 95.88 271 THR A O 1
ATOM 2108 N N . ARG A 1 272 ? -0.355 -10.792 -6.752 1.00 95.81 272 ARG A N 1
ATOM 2109 C CA . ARG A 1 272 ? -0.817 -11.896 -5.899 1.00 95.81 272 ARG A CA 1
ATOM 2110 C C . ARG A 1 272 ? -1.987 -11.511 -5.019 1.00 95.81 272 ARG A C 1
ATOM 2112 O O . ARG A 1 272 ? -2.801 -12.377 -4.711 1.00 95.81 272 ARG A O 1
ATOM 2119 N N . ALA A 1 273 ? -2.038 -10.246 -4.625 1.00 96.88 273 ALA A N 1
ATOM 2120 C CA . ALA A 1 273 ? -3.135 -9.667 -3.877 1.00 96.88 273 ALA A CA 1
ATOM 2121 C C . ALA A 1 273 ? -3.397 -8.253 -4.393 1.00 96.88 273 ALA A C 1
ATOM 2123 O O . ALA A 1 273 ? -2.450 -7.478 -4.548 1.00 96.88 273 ALA A O 1
ATOM 2124 N N . SER A 1 274 ? -4.665 -7.939 -4.635 1.00 98.44 274 SER A N 1
ATOM 2125 C CA . SER A 1 274 ? -5.147 -6.567 -4.778 1.00 98.44 274 SER A CA 1
ATOM 2126 C C . SER A 1 274 ? -5.990 -6.243 -3.556 1.00 98.44 274 SER A C 1
ATOM 2128 O O . SER A 1 274 ? -6.920 -6.985 -3.251 1.00 98.44 274 SER A O 1
ATOM 2130 N N . THR A 1 275 ? -5.681 -5.149 -2.876 1.00 98.56 275 THR A N 1
ATOM 2131 C CA . THR A 1 275 ? -6.345 -4.725 -1.646 1.00 98.56 275 THR A CA 1
ATOM 2132 C C . THR A 1 275 ? -6.997 -3.369 -1.856 1.00 98.56 275 THR A C 1
ATOM 2134 O O . THR A 1 275 ? -6.337 -2.440 -2.316 1.00 98.56 275 THR A O 1
ATOM 2137 N N . VAL A 1 276 ? -8.258 -3.238 -1.455 1.00 98.62 276 VAL A N 1
ATOM 2138 C CA . VAL A 1 276 ? -8.937 -1.959 -1.251 1.00 98.62 276 VAL A CA 1
ATOM 2139 C C . VAL A 1 276 ? -9.260 -1.826 0.231 1.00 98.62 276 VAL A C 1
ATOM 2141 O O . VAL A 1 276 ? -9.849 -2.727 0.822 1.00 98.62 276 VAL A O 1
ATOM 2144 N N . MET A 1 277 ? -8.873 -0.705 0.829 1.00 98.19 277 MET A N 1
ATOM 2145 C CA . MET A 1 277 ? -9.195 -0.361 2.207 1.00 98.19 277 MET A CA 1
ATOM 2146 C C . MET A 1 277 ? -9.797 1.040 2.241 1.00 98.19 277 MET A C 1
ATOM 2148 O O . MET A 1 277 ? -9.144 2.008 1.851 1.00 98.19 277 MET A O 1
ATOM 2152 N N . LEU A 1 278 ? -11.038 1.135 2.705 1.00 97.12 278 LEU A N 1
ATOM 2153 C CA . LEU A 1 278 ? -11.739 2.391 2.944 1.00 97.12 278 LEU A CA 1
ATOM 2154 C C . LEU A 1 278 ? -11.872 2.561 4.452 1.00 97.12 278 LEU A C 1
ATOM 2156 O O . LEU A 1 278 ? -12.346 1.646 5.122 1.00 97.12 278 LEU A O 1
ATOM 2160 N N . VAL A 1 279 ? -11.451 3.706 4.975 1.00 95.50 279 VAL A N 1
ATOM 2161 C CA . VAL A 1 279 ? -11.702 4.091 6.364 1.00 95.50 279 VAL A CA 1
ATOM 2162 C C . VAL A 1 279 ? -12.516 5.365 6.338 1.00 95.50 279 VAL A C 1
ATOM 2164 O O . VAL A 1 279 ? -12.054 6.375 5.797 1.00 95.50 279 VAL A O 1
ATOM 2167 N N . ASP A 1 280 ? -13.731 5.302 6.872 1.00 92.44 280 ASP A N 1
ATOM 2168 C CA . ASP A 1 280 ? -14.601 6.467 6.953 1.00 92.44 280 ASP A CA 1
ATOM 2169 C C . ASP A 1 280 ? -14.278 7.350 8.170 1.00 92.44 280 ASP A C 1
ATOM 2171 O O . ASP A 1 280 ? -13.484 7.003 9.049 1.00 92.44 280 ASP A O 1
ATOM 2175 N N . LYS A 1 281 ? -14.871 8.545 8.198 1.00 89.38 281 LYS A N 1
ATOM 2176 C CA . LYS A 1 281 ? -14.683 9.527 9.277 1.00 89.38 281 LYS A CA 1
ATOM 2177 C C . LYS A 1 281 ? -15.195 9.051 10.645 1.00 89.38 281 LYS A C 1
ATOM 2179 O O . LYS A 1 281 ? -14.815 9.628 11.660 1.00 89.38 281 LYS A O 1
ATOM 2184 N N . ASP A 1 282 ? -16.068 8.045 10.667 1.00 88.81 282 ASP A N 1
ATOM 2185 C CA . ASP A 1 282 ? -16.666 7.480 11.876 1.00 88.81 282 ASP A CA 1
ATOM 2186 C C . ASP A 1 282 ? -15.895 6.236 12.362 1.00 88.81 282 ASP A C 1
ATOM 2188 O O . ASP A 1 282 ? -16.208 5.687 13.425 1.00 88.81 282 ASP A O 1
ATOM 2192 N N . GLY A 1 283 ? -14.849 5.840 11.627 1.00 90.50 283 GLY A N 1
ATOM 2193 C CA . GLY A 1 283 ? -13.916 4.767 11.959 1.00 90.50 283 GLY A CA 1
ATOM 2194 C C . GLY A 1 283 ? -14.366 3.395 11.530 1.00 90.50 283 GLY A C 1
ATOM 2195 O O . GLY A 1 283 ? -13.785 2.414 12.000 1.00 90.50 283 GLY A O 1
ATOM 2196 N N . ASP A 1 284 ? -15.378 3.297 10.676 1.00 93.94 284 ASP A N 1
ATOM 2197 C CA . ASP A 1 284 ? -15.675 2.029 10.044 1.00 93.94 284 ASP A CA 1
ATOM 2198 C C . ASP A 1 284 ? -14.668 1.782 8.917 1.00 93.94 284 ASP A C 1
ATOM 2200 O O . ASP A 1 284 ? -14.348 2.645 8.096 1.00 93.94 284 ASP A O 1
ATOM 2204 N N . VAL A 1 285 ? -14.151 0.561 8.903 1.00 96.12 285 VAL A N 1
ATOM 2205 C CA . VAL A 1 285 ? -13.180 0.071 7.938 1.00 96.12 285 VAL A CA 1
ATOM 2206 C C . VAL A 1 285 ? -13.867 -0.955 7.056 1.00 96.12 285 VAL A C 1
ATOM 2208 O O . VAL A 1 285 ? -14.394 -1.950 7.557 1.00 96.12 285 VAL A O 1
ATOM 2211 N N . LEU A 1 286 ? -13.798 -0.756 5.743 1.00 96.69 286 LEU A N 1
ATOM 2212 C CA . LEU A 1 286 ? -14.048 -1.789 4.745 1.00 96.69 286 LEU A CA 1
ATOM 2213 C C . LEU A 1 286 ? -12.710 -2.222 4.151 1.00 96.69 286 LEU A C 1
ATOM 2215 O O . LEU A 1 286 ? -12.047 -1.433 3.483 1.00 96.69 286 LEU A O 1
ATOM 2219 N N . TYR A 1 287 ? -12.324 -3.477 4.374 1.00 97.88 287 TYR A N 1
ATOM 2220 C CA . TYR A 1 287 ? -11.113 -4.064 3.808 1.00 97.88 287 TYR A CA 1
ATOM 2221 C C . TYR A 1 287 ? -11.488 -5.223 2.891 1.00 97.88 287 TYR A C 1
ATOM 2223 O O . TYR A 1 287 ? -12.051 -6.221 3.344 1.00 97.88 287 TYR A O 1
ATOM 2231 N N . ILE A 1 288 ? -11.142 -5.111 1.611 1.00 98.06 288 ILE A N 1
ATOM 2232 C CA . ILE A 1 288 ? -11.382 -6.135 0.597 1.00 98.06 288 ILE A CA 1
ATOM 2233 C C . ILE A 1 288 ? -10.044 -6.530 -0.017 1.00 98.06 288 ILE A C 1
ATOM 2235 O O . ILE A 1 288 ? -9.288 -5.673 -0.469 1.00 98.06 288 ILE A O 1
ATOM 2239 N N . GLU A 1 289 ? -9.755 -7.824 -0.074 1.00 98.31 289 GLU A N 1
ATOM 2240 C CA . GLU A 1 289 ? -8.568 -8.364 -0.727 1.00 98.31 289 GLU A CA 1
ATOM 2241 C C . GLU A 1 289 ? -8.941 -9.475 -1.707 1.00 98.31 289 GLU A C 1
ATOM 2243 O O . GLU A 1 289 ? -9.613 -10.442 -1.355 1.00 98.31 289 GLU A O 1
ATOM 2248 N N . ARG A 1 290 ? -8.462 -9.342 -2.945 1.00 97.94 290 ARG A N 1
ATOM 2249 C CA . ARG A 1 290 ? -8.596 -10.332 -4.017 1.00 97.94 290 ARG A CA 1
ATOM 2250 C C . ARG A 1 290 ? -7.272 -11.044 -4.226 1.00 97.94 290 ARG A C 1
ATOM 2252 O O . ARG A 1 290 ? -6.264 -10.396 -4.504 1.00 97.94 290 ARG A O 1
ATOM 2259 N N . GLY A 1 291 ? -7.278 -12.368 -4.120 1.00 96.81 291 GLY A N 1
ATOM 2260 C CA . GLY A 1 291 ? -6.108 -13.213 -4.334 1.00 96.81 291 GLY A CA 1
ATOM 2261 C C . GLY A 1 291 ? -5.980 -13.685 -5.782 1.00 96.81 291 GLY A C 1
ATOM 2262 O O . GLY A 1 291 ? -6.969 -14.054 -6.415 1.00 96.81 291 GLY A O 1
ATOM 2263 N N . PHE A 1 292 ? -4.745 -13.758 -6.284 1.00 96.12 292 PHE A N 1
ATOM 2264 C CA . PHE A 1 292 ? -4.439 -14.188 -7.651 1.00 96.12 292 PHE A CA 1
ATOM 2265 C C . PHE A 1 292 ? -3.282 -15.193 -7.705 1.00 96.12 292 PHE A C 1
ATOM 2267 O O . PHE A 1 292 ? -2.341 -15.139 -6.906 1.00 96.12 292 PHE A O 1
ATOM 2274 N N . GLY A 1 293 ? -3.362 -16.126 -8.652 1.00 93.62 293 GLY A N 1
ATOM 2275 C CA . GLY A 1 293 ? -2.315 -17.075 -9.026 1.00 93.62 293 GLY A CA 1
ATOM 2276 C C . GLY A 1 293 ? -1.686 -16.742 -10.381 1.00 93.62 293 GLY A C 1
ATOM 2277 O O . GLY A 1 293 ? -1.887 -15.656 -10.927 1.00 93.62 293 GLY A O 1
ATOM 2278 N N . ALA A 1 294 ? -0.938 -17.701 -10.935 1.00 92.19 294 ALA A N 1
ATOM 2279 C CA . ALA A 1 294 ? -0.310 -17.569 -12.250 1.00 92.19 294 ALA A CA 1
ATOM 2280 C C . ALA A 1 294 ? -1.327 -17.197 -13.340 1.00 92.19 294 ALA A C 1
ATOM 2282 O O . ALA A 1 294 ? -2.474 -17.654 -13.314 1.00 92.19 294 ALA A O 1
ATOM 2283 N N . GLY A 1 295 ? -0.917 -16.336 -14.273 1.00 88.56 295 GLY A N 1
ATOM 2284 C CA . GLY A 1 295 ? -1.801 -15.826 -15.323 1.00 88.56 295 GLY A CA 1
ATOM 2285 C C . GLY A 1 295 ? -2.851 -14.816 -14.834 1.00 88.56 295 GLY A C 1
ATOM 2286 O O . GLY A 1 295 ? -3.722 -14.425 -15.608 1.00 88.56 295 GLY A O 1
ATOM 2287 N N . GLY A 1 296 ? -2.819 -14.411 -13.559 1.00 90.69 296 GLY A N 1
ATOM 2288 C CA . GLY A 1 296 ? -3.871 -13.601 -12.942 1.00 90.69 296 GLY A CA 1
ATOM 2289 C C . GLY A 1 296 ? -5.137 -14.397 -12.612 1.00 90.69 296 GLY A C 1
ATOM 2290 O O . GLY A 1 296 ? -6.209 -13.810 -12.496 1.00 90.69 296 GLY A O 1
ATOM 2291 N N . LYS A 1 297 ? -5.036 -15.727 -12.472 1.00 94.06 297 LYS A N 1
ATOM 2292 C CA . LYS A 1 297 ? -6.163 -16.586 -12.085 1.00 94.06 297 LYS A CA 1
ATOM 2293 C C . LYS A 1 297 ? -6.700 -16.172 -10.703 1.00 94.06 297 LYS A C 1
ATOM 2295 O O . LYS A 1 297 ? -5.922 -16.239 -9.752 1.00 94.06 297 LYS A O 1
ATOM 2300 N N . PRO A 1 298 ? -7.990 -15.822 -10.547 1.00 95.25 298 PRO A N 1
ATOM 2301 C CA . PRO A 1 298 ? -8.570 -15.537 -9.236 1.00 95.25 298 PRO A CA 1
ATOM 2302 C C . PRO A 1 298 ? -8.490 -16.758 -8.312 1.00 95.25 298 PRO A C 1
ATOM 2304 O O . PRO A 1 298 ? -8.757 -17.884 -8.739 1.00 95.25 298 PRO A O 1
ATOM 2307 N N . LEU A 1 299 ? -8.112 -16.540 -7.054 1.00 94.75 299 LEU A N 1
ATOM 2308 C CA . LEU A 1 299 ? -8.010 -17.581 -6.021 1.00 94.75 299 LEU A CA 1
ATOM 2309 C C . LEU A 1 299 ? -9.013 -17.402 -4.880 1.00 94.75 299 LEU A C 1
ATOM 2311 O O . LEU A 1 299 ? -9.181 -18.316 -4.080 1.00 94.75 299 LEU A O 1
ATOM 2315 N N . GLY A 1 300 ? -9.663 -16.246 -4.805 1.00 93.00 300 GLY A N 1
ATOM 2316 C CA . GLY A 1 300 ? -10.643 -15.930 -3.779 1.00 93.00 300 GLY A CA 1
ATOM 2317 C C . GLY A 1 300 ? -10.684 -14.439 -3.489 1.00 93.00 300 GLY A C 1
ATOM 2318 O O . GLY A 1 300 ? -9.820 -13.677 -3.929 1.00 93.00 300 GLY A O 1
ATOM 2319 N N . GLU A 1 301 ? -11.697 -14.047 -2.735 1.00 95.81 301 GLU A N 1
ATOM 2320 C CA . GLU A 1 301 ? -11.875 -12.701 -2.214 1.00 95.81 301 GLU A CA 1
ATOM 2321 C C . GLU A 1 301 ? -12.210 -12.813 -0.728 1.00 95.81 301 GLU A C 1
ATOM 2323 O O . GLU A 1 301 ? -12.989 -13.680 -0.327 1.00 95.81 301 GLU A O 1
ATOM 2328 N N . VAL A 1 302 ? -11.605 -11.951 0.081 1.00 95.56 302 VAL A N 1
ATOM 2329 C CA . VAL A 1 302 ? -12.001 -11.729 1.470 1.00 95.56 302 VAL A CA 1
ATOM 2330 C C . VAL A 1 302 ? -12.464 -10.289 1.605 1.00 95.56 302 VAL A C 1
ATOM 2332 O O . VAL A 1 302 ? -11.799 -9.373 1.129 1.00 95.56 302 VAL A O 1
ATOM 2335 N N . ALA A 1 303 ? -13.610 -10.093 2.246 1.00 95.44 303 ALA A N 1
ATOM 2336 C CA . ALA A 1 303 ? -14.169 -8.782 2.532 1.00 95.44 303 ALA A CA 1
ATOM 2337 C C . ALA A 1 303 ? -14.583 -8.749 4.002 1.00 95.44 303 ALA A C 1
ATOM 2339 O O . ALA A 1 303 ? -15.410 -9.555 4.433 1.00 95.44 303 ALA A O 1
ATOM 2340 N N . THR A 1 304 ? -14.008 -7.821 4.759 1.00 95.06 304 THR A N 1
ATOM 2341 C CA . THR A 1 304 ? -14.282 -7.672 6.189 1.00 95.06 304 THR A CA 1
ATOM 2342 C C . THR A 1 304 ? -14.614 -6.227 6.499 1.00 95.06 304 THR A C 1
ATOM 2344 O O . THR A 1 304 ? -13.894 -5.312 6.087 1.00 95.06 304 THR A O 1
ATOM 2347 N N . ARG A 1 305 ? -15.689 -6.039 7.270 1.00 93.94 305 ARG A N 1
ATOM 2348 C CA . ARG A 1 305 ? -16.024 -4.767 7.902 1.00 93.94 305 ARG A CA 1
ATOM 2349 C C . ARG A 1 305 ? -15.714 -4.835 9.393 1.00 93.94 305 ARG A C 1
ATOM 2351 O O . ARG A 1 305 ? -16.050 -5.817 10.052 1.00 93.94 305 ARG A O 1
ATOM 2358 N N . PHE A 1 306 ? -15.077 -3.802 9.9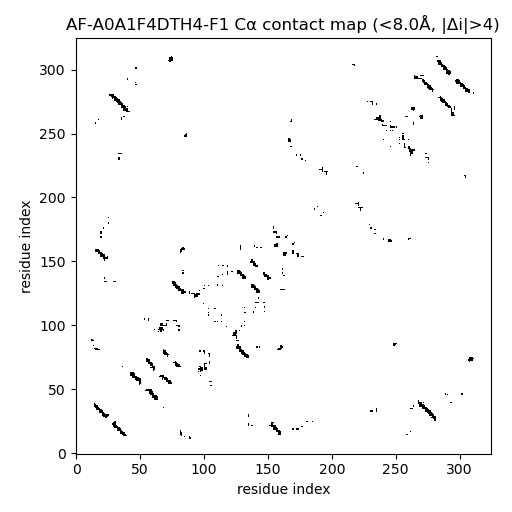30 1.00 94.25 306 PHE A N 1
ATOM 2359 C CA . PHE A 1 306 ? -14.873 -3.650 11.371 1.00 94.25 306 PHE A CA 1
ATOM 2360 C C . PHE A 1 306 ? -14.755 -2.177 11.749 1.00 94.25 306 PHE A C 1
ATOM 2362 O O . PHE A 1 306 ? -14.477 -1.341 10.899 1.00 94.25 306 PHE A O 1
ATOM 2369 N N . ARG A 1 307 ? -14.962 -1.863 13.028 1.00 94.06 307 ARG A N 1
ATOM 2370 C CA . ARG A 1 307 ? -14.853 -0.501 13.554 1.00 94.06 307 ARG A CA 1
ATOM 2371 C C . ARG A 1 307 ? -13.566 -0.331 14.349 1.00 94.06 307 ARG A C 1
ATOM 2373 O O . ARG A 1 307 ? -13.169 -1.244 15.075 1.00 94.06 307 ARG A O 1
ATOM 2380 N N . LEU A 1 308 ? -12.937 0.832 14.220 1.00 93.69 308 LEU A N 1
ATOM 2381 C CA . LEU A 1 308 ? -11.796 1.219 15.040 1.00 93.69 308 LEU A CA 1
ATOM 2382 C C . LEU A 1 308 ? -12.234 1.531 16.478 1.00 93.69 308 LEU A C 1
ATOM 2384 O O . LEU A 1 308 ? -13.258 2.169 16.711 1.00 93.69 308 LEU A O 1
ATOM 2388 N N . GLU A 1 309 ? -11.445 1.086 17.449 1.00 87.50 309 GLU A N 1
ATOM 2389 C CA . GLU A 1 309 ? -11.803 1.098 18.874 1.00 87.50 309 GLU A CA 1
ATOM 2390 C C . GLU A 1 309 ? -11.587 2.464 19.549 1.00 87.50 309 GLU A C 1
ATOM 2392 O O . GLU A 1 309 ? -12.244 2.753 20.543 1.00 87.50 309 GLU A O 1
ATOM 2397 N N . ASN A 1 310 ? -10.721 3.328 19.001 1.00 65.12 310 ASN A N 1
ATOM 2398 C CA . ASN A 1 310 ? -10.262 4.562 19.658 1.00 65.12 310 ASN A CA 1
ATOM 2399 C C . ASN A 1 310 ? -10.376 5.824 18.786 1.00 65.12 310 ASN A C 1
ATOM 2401 O O . ASN A 1 310 ? -9.520 6.703 18.863 1.00 65.12 310 ASN A O 1
ATOM 2405 N N . LEU A 1 311 ? -11.441 5.978 17.993 1.00 56.72 311 LEU A N 1
ATOM 2406 C CA . LEU A 1 311 ? -11.802 7.320 17.521 1.00 56.72 311 LEU A CA 1
ATOM 2407 C C . LEU A 1 311 ? -12.436 8.098 18.675 1.00 56.72 311 LEU A C 1
ATOM 2409 O O . LEU A 1 311 ? -13.649 8.288 18.742 1.00 56.72 311 LEU A O 1
ATOM 2413 N N . THR A 1 312 ? -11.622 8.514 19.641 1.00 40.94 312 THR A N 1
ATOM 2414 C CA . THR A 1 312 ? -12.074 9.504 20.611 1.00 40.94 312 THR A CA 1
ATOM 2415 C C . THR A 1 312 ? -12.388 10.777 19.847 1.00 40.94 312 THR A C 1
ATOM 2417 O O . THR A 1 312 ? -11.509 11.351 19.211 1.00 40.94 312 THR A O 1
ATOM 2420 N N . SER A 1 313 ? -13.648 11.198 19.921 1.00 36.09 313 SER A N 1
ATOM 2421 C CA . SER A 1 313 ? -14.137 12.500 19.490 1.00 36.09 313 SER A CA 1
ATOM 2422 C C . SER A 1 313 ? -13.236 13.607 20.045 1.00 36.09 313 SER A C 1
ATOM 2424 O O . SER A 1 313 ? -13.418 14.053 21.182 1.00 36.09 313 SER A O 1
ATOM 2426 N N . SER A 1 314 ? -12.251 14.053 19.270 1.00 34.59 314 SER A N 1
ATOM 2427 C CA . SER A 1 314 ? -11.564 15.302 19.552 1.00 34.59 314 SER A CA 1
ATOM 2428 C C . SER A 1 314 ? -12.558 16.417 19.231 1.00 34.59 314 SER A C 1
ATOM 2430 O O . SER A 1 314 ? -12.868 16.734 18.088 1.00 34.59 314 SER A O 1
ATOM 2432 N N . THR A 1 315 ? -13.183 16.901 20.300 1.00 32.19 315 THR A N 1
ATOM 2433 C CA . THR A 1 315 ? -13.830 18.205 20.452 1.00 32.19 315 THR A CA 1
ATOM 2434 C C . THR A 1 315 ? -13.735 19.117 19.226 1.00 32.19 315 THR A C 1
ATOM 2436 O O . THR A 1 315 ? -12.718 19.775 18.999 1.00 32.19 315 THR A O 1
ATOM 2439 N N . MET A 1 316 ? -14.846 19.234 18.498 1.00 28.45 316 MET A N 1
ATOM 2440 C CA . MET A 1 316 ? -15.157 20.449 17.746 1.00 28.45 316 MET A CA 1
ATOM 2441 C C . MET A 1 316 ? -15.015 21.648 18.703 1.00 28.45 316 MET A C 1
ATOM 2443 O O . MET A 1 316 ? -15.531 21.566 19.824 1.00 28.45 316 MET A O 1
ATOM 2447 N N . PRO A 1 317 ? -14.355 22.758 18.326 1.00 32.97 317 PRO A N 1
ATOM 2448 C CA . PRO A 1 317 ? -14.343 23.967 19.138 1.00 32.97 317 PRO A CA 1
ATOM 2449 C C . PRO A 1 317 ? -15.725 24.631 19.049 1.00 32.97 317 PRO A C 1
ATOM 2451 O O . PRO A 1 317 ? -15.962 25.529 18.248 1.00 32.97 317 PRO A O 1
ATOM 2454 N N . GLY A 1 318 ? -16.659 24.124 19.851 1.00 31.12 318 GLY A N 1
ATOM 2455 C CA . GLY A 1 318 ? -17.963 24.714 20.105 1.00 31.12 318 GLY A CA 1
ATOM 2456 C C . GLY A 1 318 ? -17.903 25.586 21.353 1.00 31.12 318 GLY A C 1
ATOM 2457 O O . GLY A 1 318 ? -17.861 25.078 22.467 1.00 31.12 318 GLY A O 1
ATOM 2458 N N . ASP A 1 319 ? -17.879 26.894 21.124 1.00 39.59 319 ASP A N 1
ATOM 2459 C CA . ASP A 1 319 ? -18.688 27.871 21.854 1.00 39.59 319 ASP A CA 1
ATOM 2460 C C . ASP A 1 319 ? -18.658 27.778 23.397 1.00 39.59 319 ASP A C 1
ATOM 2462 O O . ASP A 1 319 ? -19.616 27.359 24.049 1.00 39.59 319 ASP A O 1
ATOM 2466 N N . GLN A 1 320 ? -17.557 28.227 24.015 1.00 32.47 320 GLN A N 1
ATOM 2467 C CA . GLN A 1 320 ? -17.628 28.680 25.406 1.00 32.47 320 GLN A CA 1
ATOM 2468 C C . GLN A 1 320 ? -18.132 30.121 25.445 1.00 32.47 320 GLN A C 1
ATOM 2470 O O . GLN A 1 320 ? -17.409 31.085 25.198 1.00 32.47 320 GLN A O 1
ATOM 2475 N N . ALA A 1 321 ? -19.418 30.188 25.767 1.00 35.12 321 ALA A N 1
ATOM 2476 C CA . ALA A 1 321 ? -20.229 31.346 26.062 1.00 35.12 321 ALA A CA 1
ATOM 2477 C C . ALA A 1 321 ? -19.528 32.456 26.861 1.00 35.12 321 ALA A C 1
ATOM 2479 O O . ALA A 1 321 ? -18.825 32.240 27.851 1.00 35.12 321 ALA A O 1
ATOM 2480 N N . ALA A 1 322 ? -19.886 33.678 26.476 1.00 41.03 322 ALA A N 1
ATOM 2481 C CA . ALA A 1 322 ? -19.906 34.843 27.333 1.00 41.03 322 ALA A CA 1
ATOM 2482 C C . ALA A 1 322 ? -20.656 34.557 28.643 1.00 41.03 322 ALA A C 1
ATOM 2484 O O . ALA A 1 322 ? -21.859 34.342 28.606 1.00 41.03 322 ALA A O 1
ATOM 2485 N N . VAL A 1 323 ? -19.968 34.651 29.783 1.00 40.16 323 VAL A N 1
ATOM 2486 C CA . VAL A 1 323 ? -20.485 35.249 31.026 1.00 40.16 323 VAL A CA 1
ATOM 2487 C C . VAL A 1 323 ? -19.280 35.772 31.813 1.00 40.16 323 VAL A C 1
ATOM 2489 O O . VAL A 1 323 ? -18.544 35.008 32.434 1.00 40.16 323 VAL A O 1
ATOM 2492 N N . ARG A 1 324 ? -19.076 37.090 31.817 1.00 36.12 324 ARG A N 1
ATOM 2493 C CA . ARG A 1 324 ? -18.445 37.777 32.948 1.00 36.12 324 ARG A CA 1
ATOM 2494 C C . ARG A 1 324 ? -19.356 38.929 33.339 1.00 36.12 324 ARG A C 1
ATOM 2496 O O . ARG A 1 324 ? -19.596 39.825 32.532 1.00 36.12 324 ARG A O 1
ATOM 2503 N N . ALA A 1 325 ? -19.912 38.790 34.538 1.00 41.34 325 ALA A N 1
ATOM 2504 C CA . ALA A 1 325 ? -20.421 39.888 35.342 1.00 41.34 325 ALA A CA 1
ATOM 2505 C C . ALA A 1 325 ? -19.266 40.806 35.770 1.00 41.34 325 ALA A C 1
ATOM 2507 O O . ALA A 1 325 ? -18.113 40.308 35.820 1.00 41.34 325 ALA A O 1
#

pLDDT: mean 82.21, std 23.36, range [25.02, 98.62]

Solvent-accessible surface area (backbone atoms only — not comparable to full-atom values): 18780 Å² total; per-residue (Å²): 138,83,80,80,81,80,80,74,88,75,73,81,76,77,56,44,30,40,41,37,33,31,36,61,61,42,93,61,31,35,34,38,38,36,32,31,42,30,41,49,68,85,61,54,64,48,74,62,40,66,35,91,94,46,68,52,37,34,35,34,36,32,69,79,80,72,20,21,51,44,40,39,31,40,71,43,41,34,25,32,52,28,32,40,64,49,76,73,62,85,62,85,43,92,42,63,68,26,44,60,30,42,54,55,74,75,44,89,65,56,58,67,65,49,50,54,52,46,58,77,49,29,84,44,35,55,56,33,35,38,39,40,28,38,80,90,51,39,30,38,37,28,73,85,52,97,49,81,44,77,56,72,72,34,77,46,30,35,39,41,51,64,78,58,53,82,42,60,47,42,48,55,50,43,54,52,49,55,52,50,53,54,64,55,72,73,49,56,75,93,64,46,73,82,64,82,75,80,74,78,91,73,92,79,86,85,86,84,85,87,83,90,75,95,83,87,78,71,85,74,34,74,48,55,50,51,53,50,49,54,47,50,54,59,53,57,36,61,62,63,56,59,78,92,62,50,73,89,46,69,77,50,69,73,50,40,39,66,65,29,24,62,31,35,73,37,84,64,39,24,34,32,35,42,37,39,38,41,30,35,73,87,33,43,33,44,40,36,39,40,33,32,41,64,78,58,40,78,72,51,73,45,75,49,65,53,66,44,77,62,79,70,82,76,72,75,94,72,81,85,72,92,80,80,133